Protein AF-A0A0U3PVF4-F1 (afdb_monomer_lite)

Foldseek 3Di:
DLVCCLPPVNCVVCLVVLLVLLVVLVVQCPPDQKDFCLVSHLLSSLLSSCCVAAVADSVCSSVLLVLLLQCFVVVPPDDPVVVVSNVVNLVSLVVSLVCCLVPQDPHSLSVLNVCCVVVVDDPVVSSVVSSLQSSLQRLLLSQCRQVLLQVCLVVVVCLVPPPLVCSLVVSDVVCDCLNQVCVRSNSSVSSSSSSSNNNVNCVSFVPKHWDDHPVPFDWDDDSGSTHTPTTMIGGDDDD

Secondary structure (DSSP, 8-state):
--TTTSSHHHHHTTHHHHHHHHHHHHHHHTT-SEEEIIIIIIHHHHHHHHHHHS---TTTHHHHHHHHHHHTT-TT--SHHHHHHHHHHHHHHHHHHHHHHHS--SSHHHHHHHHHHTTSS-HHHHHHHHHHHHHHHHHHHHHHHHHHHHHHHH-HHHHTTS-HHHHHHHHHHHH-HHHH-TTSTTHHHHHHHHHHHHHHHHHH-TT-EESS-GGG--EESSTTT-EES--EEE-----

Structure (mmCIF, N/CA/C/O backbone):
data_AF-A0A0U3PVF4-F1
#
_entry.id   AF-A0A0U3PVF4-F1
#
loop_
_atom_site.group_PDB
_atom_site.id
_atom_site.type_symbol
_atom_site.label_atom_id
_atom_site.label_alt_id
_atom_site.label_comp_id
_atom_site.label_asym_id
_atom_site.label_entity_id
_atom_site.label_seq_id
_atom_site.pdbx_PDB_ins_code
_atom_site.Cartn_x
_atom_site.Cartn_y
_atom_site.Cartn_z
_atom_site.occupancy
_atom_site.B_iso_or_equiv
_atom_site.auth_seq_id
_atom_site.auth_comp_id
_atom_site.auth_asym_id
_atom_site.auth_atom_id
_atom_site.pdbx_PDB_model_num
ATOM 1 N N . MET A 1 1 ? 18.819 4.535 -9.731 1.00 55.66 1 MET A N 1
ATOM 2 C CA . MET A 1 1 ? 18.268 5.794 -10.295 1.00 55.66 1 MET A CA 1
ATOM 3 C C . MET A 1 1 ? 16.761 5.943 -10.043 1.00 55.66 1 MET A C 1
ATOM 5 O O . MET A 1 1 ? 16.124 6.767 -10.678 1.00 55.66 1 MET A O 1
ATOM 9 N N . THR A 1 2 ? 16.178 5.218 -9.083 1.00 54.88 2 THR A N 1
ATOM 10 C CA . THR A 1 2 ? 14.759 5.335 -8.688 1.00 54.88 2 THR A CA 1
ATOM 11 C C . THR A 1 2 ? 14.458 6.570 -7.838 1.00 54.88 2 THR A C 1
ATOM 13 O O . THR A 1 2 ? 13.311 6.997 -7.773 1.00 54.88 2 THR A O 1
ATOM 16 N N . ALA A 1 3 ? 15.482 7.176 -7.226 1.00 55.72 3 ALA A N 1
ATOM 17 C CA . ALA A 1 3 ? 15.357 8.338 -6.345 1.00 55.72 3 ALA A CA 1
ATOM 18 C C . ALA A 1 3 ? 14.494 9.501 -6.895 1.00 55.72 3 ALA A C 1
ATOM 20 O O . ALA A 1 3 ? 13.735 10.052 -6.106 1.00 55.72 3 ALA A O 1
ATOM 21 N N . PRO A 1 4 ? 14.512 9.858 -8.200 1.00 64.12 4 PRO A N 1
ATOM 22 C CA . PRO A 1 4 ? 13.651 10.916 -8.735 1.00 64.12 4 PRO A CA 1
ATOM 23 C C . PRO A 1 4 ? 12.155 10.569 -8.729 1.00 64.12 4 PRO A C 1
ATOM 25 O O . PRO A 1 4 ? 11.344 11.462 -8.522 1.00 64.12 4 PRO A O 1
ATOM 28 N N . TYR A 1 5 ? 11.779 9.292 -8.901 1.00 63.81 5 TYR A N 1
ATOM 29 C CA . TYR A 1 5 ? 10.371 8.848 -8.867 1.00 63.81 5 TYR A CA 1
ATOM 30 C C . TYR A 1 5 ? 9.773 8.889 -7.462 1.00 63.81 5 TYR A C 1
ATOM 32 O O . TYR A 1 5 ? 8.572 9.074 -7.304 1.00 63.81 5 TYR A O 1
ATOM 40 N N . PHE A 1 6 ? 10.616 8.719 -6.445 1.00 66.56 6 PHE A N 1
ATOM 41 C CA . PHE A 1 6 ? 10.208 8.718 -5.039 1.00 66.56 6 PHE A CA 1
ATOM 42 C C . PHE A 1 6 ? 10.621 9.997 -4.302 1.00 66.56 6 PHE A C 1
ATOM 44 O O . PHE A 1 6 ? 10.408 10.111 -3.096 1.00 66.56 6 PHE A O 1
ATOM 51 N N . ALA A 1 7 ? 11.177 10.978 -5.020 1.00 70.88 7 ALA A N 1
ATOM 52 C CA . ALA A 1 7 ? 11.240 12.355 -4.558 1.00 70.88 7 ALA A CA 1
ATOM 53 C C . ALA A 1 7 ? 9.815 12.943 -4.530 1.00 70.88 7 ALA A C 1
ATOM 55 O O . ALA A 1 7 ? 8.979 12.506 -5.323 1.00 70.88 7 ALA A O 1
ATOM 56 N N . PRO A 1 8 ? 9.524 13.948 -3.681 1.00 69.06 8 PRO A N 1
ATOM 57 C CA . PRO A 1 8 ? 8.181 14.525 -3.567 1.00 69.06 8 PRO A CA 1
ATOM 58 C C . PRO A 1 8 ? 7.548 14.880 -4.923 1.00 69.06 8 PRO A C 1
ATOM 60 O O . PRO A 1 8 ? 6.478 14.378 -5.248 1.00 69.06 8 PRO A O 1
ATOM 63 N N . ALA A 1 9 ? 8.284 15.599 -5.779 1.00 71.19 9 ALA A N 1
ATOM 64 C CA . ALA A 1 9 ? 7.816 15.986 -7.113 1.00 71.19 9 ALA A CA 1
ATOM 65 C C . ALA A 1 9 ? 7.536 14.793 -8.052 1.00 71.19 9 ALA A C 1
ATOM 67 O O . ALA A 1 9 ? 6.672 14.876 -8.920 1.00 71.19 9 ALA A O 1
ATOM 68 N N . GLY A 1 10 ? 8.250 13.674 -7.886 1.00 77.62 10 GLY A N 1
ATOM 69 C CA . GLY A 1 10 ? 8.020 12.448 -8.655 1.00 77.62 10 GLY A CA 1
ATOM 70 C C . GLY A 1 10 ? 6.789 11.666 -8.199 1.00 77.62 10 GLY A C 1
ATOM 71 O O . GLY A 1 10 ? 6.234 10.899 -8.981 1.00 77.62 10 GLY A O 1
ATOM 72 N N . LEU A 1 11 ? 6.332 11.876 -6.961 1.00 79.69 11 LEU A N 1
ATOM 73 C CA . LEU A 1 11 ? 5.101 11.285 -6.432 1.00 79.69 11 LEU A CA 1
ATOM 74 C C . LEU A 1 11 ? 3.866 12.142 -6.711 1.00 79.6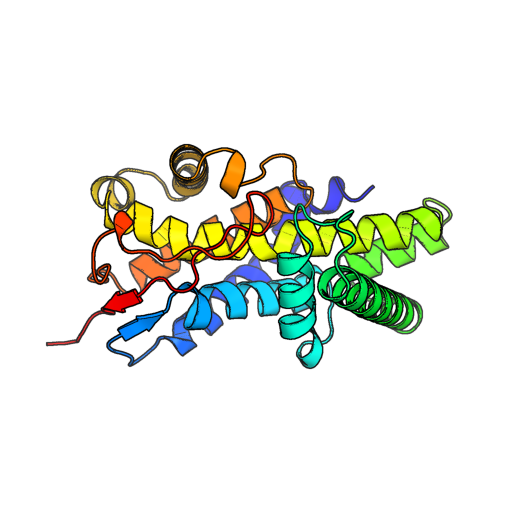9 11 LEU A C 1
ATOM 76 O O . LEU A 1 11 ? 2.768 11.596 -6.804 1.00 79.69 11 LEU A O 1
ATOM 80 N N . ASP A 1 12 ? 4.030 13.455 -6.880 1.00 83.25 12 ASP A N 1
ATOM 81 C CA . ASP A 1 12 ? 2.917 14.370 -7.157 1.00 83.25 12 ASP A CA 1
ATOM 82 C C . ASP A 1 12 ? 2.192 14.036 -8.466 1.00 83.25 12 ASP A C 1
ATOM 84 O O . ASP A 1 12 ? 0.972 14.176 -8.544 1.00 83.25 12 ASP A O 1
ATOM 88 N N . VAL A 1 13 ? 2.896 13.482 -9.462 1.00 88.06 13 VAL A N 1
ATOM 89 C CA . VAL A 1 13 ? 2.274 13.014 -10.718 1.00 88.06 13 VAL A CA 1
ATOM 90 C C . VAL A 1 13 ? 1.260 11.883 -10.489 1.00 88.06 13 VAL A C 1
ATOM 92 O O . VAL A 1 13 ? 0.365 11.678 -11.303 1.00 88.06 13 VAL A O 1
ATOM 95 N N . TRP A 1 14 ? 1.370 11.167 -9.364 1.00 90.50 14 TRP A N 1
ATOM 96 C CA . TRP A 1 14 ? 0.481 10.072 -8.974 1.00 90.50 14 TRP A CA 1
ATOM 97 C C . TRP A 1 14 ? -0.620 10.499 -8.008 1.00 90.50 14 TRP A C 1
ATOM 99 O O . TRP A 1 14 ? -1.445 9.663 -7.639 1.00 90.50 14 TRP A O 1
ATOM 109 N N . ALA A 1 15 ? -0.659 11.770 -7.594 1.00 90.44 15 ALA A N 1
ATOM 110 C CA . ALA A 1 15 ? -1.584 12.257 -6.577 1.00 90.44 15 ALA A CA 1
ATOM 111 C C . ALA A 1 15 ? -3.043 11.911 -6.905 1.00 90.44 15 ALA A C 1
ATOM 113 O O . ALA A 1 15 ? -3.722 11.278 -6.099 1.00 90.44 15 ALA A O 1
ATOM 114 N N . GLU A 1 16 ? -3.495 12.239 -8.116 1.00 92.69 16 GLU A N 1
ATOM 115 C CA . GLU A 1 16 ? -4.876 11.991 -8.533 1.00 92.69 16 GLU A CA 1
ATOM 116 C C . GLU A 1 16 ? -5.206 10.490 -8.596 1.00 92.69 16 GLU A C 1
ATOM 118 O O . GLU A 1 16 ? -6.286 10.067 -8.177 1.00 92.69 16 GLU A O 1
ATOM 123 N N . ALA A 1 17 ? -4.269 9.672 -9.088 1.00 92.81 17 ALA A N 1
ATOM 124 C CA . ALA A 1 17 ? -4.440 8.225 -9.166 1.00 92.81 17 ALA A CA 1
ATOM 125 C C . ALA A 1 17 ? -4.527 7.598 -7.768 1.00 92.81 17 ALA A C 1
ATOM 127 O O . ALA A 1 17 ? -5.418 6.787 -7.520 1.00 92.81 17 ALA A O 1
ATOM 128 N N . ILE A 1 18 ? -3.657 8.008 -6.839 1.00 94.81 18 ILE A N 1
ATOM 129 C CA . ILE A 1 18 ? -3.679 7.556 -5.442 1.00 94.81 18 ILE A CA 1
ATOM 130 C C . ILE A 1 18 ? -4.996 7.962 -4.779 1.00 94.81 18 ILE A C 1
ATOM 132 O O . ILE A 1 18 ? -5.658 7.119 -4.179 1.00 94.81 18 ILE A O 1
ATOM 136 N N . ASP A 1 19 ? -5.415 9.219 -4.926 1.00 95.31 19 ASP A N 1
ATOM 137 C CA . ASP A 1 19 ? -6.648 9.713 -4.314 1.00 95.31 19 ASP A CA 1
ATOM 138 C C . ASP A 1 19 ? -7.883 8.987 -4.883 1.00 95.31 19 ASP A C 1
ATOM 140 O O . ASP A 1 19 ? -8.847 8.729 -4.159 1.00 95.31 19 ASP A O 1
ATOM 144 N N . ARG A 1 20 ? -7.854 8.602 -6.168 1.00 96.06 20 ARG A N 1
ATOM 145 C CA . ARG A 1 20 ? -8.881 7.753 -6.790 1.00 96.06 20 ARG A CA 1
ATOM 146 C C . ARG A 1 20 ? -8.900 6.347 -6.195 1.00 96.06 20 ARG A C 1
ATOM 148 O O . ARG A 1 20 ? -9.962 5.914 -5.755 1.00 96.06 20 ARG A O 1
ATOM 155 N N . CYS A 1 21 ? -7.742 5.692 -6.096 1.00 96.69 21 CYS A N 1
ATOM 156 C CA . CYS A 1 21 ? -7.618 4.371 -5.471 1.00 96.69 21 CYS A CA 1
ATOM 157 C C . CYS A 1 21 ? -8.144 4.387 -4.029 1.00 96.69 21 CYS A C 1
ATOM 159 O O . CYS A 1 21 ? -8.835 3.464 -3.607 1.00 96.69 21 CYS A O 1
ATOM 161 N N . VAL A 1 22 ? -7.841 5.448 -3.270 1.00 97.56 22 VAL A N 1
ATOM 162 C CA . VAL A 1 22 ? -8.332 5.631 -1.897 1.00 97.56 22 VAL A CA 1
ATOM 163 C C . VAL A 1 22 ? -9.854 5.712 -1.868 1.00 97.56 22 VAL A C 1
ATOM 165 O O . VAL A 1 22 ? -10.470 5.001 -1.077 1.00 97.56 22 VAL A O 1
ATOM 168 N N . ARG A 1 23 ? -10.474 6.538 -2.724 1.00 97.12 23 ARG A N 1
ATOM 169 C CA . ARG A 1 23 ? -11.942 6.637 -2.791 1.00 97.12 23 ARG A CA 1
ATOM 170 C C . ARG A 1 23 ? -12.580 5.288 -3.108 1.00 97.12 23 ARG A C 1
ATOM 172 O O . ARG A 1 23 ? -13.466 4.862 -2.381 1.00 97.12 23 ARG A O 1
ATOM 179 N N . GLU A 1 24 ? -12.096 4.599 -4.137 1.00 95.44 24 GLU A N 1
ATOM 180 C CA . GLU A 1 24 ? -12.606 3.280 -4.535 1.00 95.44 24 GLU A CA 1
ATOM 181 C C . GLU A 1 24 ? -12.438 2.241 -3.416 1.00 95.44 24 GLU A C 1
ATOM 183 O O . GLU A 1 24 ? -13.368 1.494 -3.113 1.00 95.44 24 GLU A O 1
ATOM 188 N N . GLY A 1 25 ? -11.290 2.246 -2.732 1.00 95.12 25 GLY A N 1
ATOM 189 C CA . GLY A 1 25 ? -11.045 1.396 -1.569 1.00 95.12 25 GLY A CA 1
ATOM 190 C C . GLY A 1 25 ? -12.005 1.667 -0.406 1.00 95.12 25 GLY A C 1
ATOM 191 O O . GLY A 1 25 ? -12.418 0.737 0.281 1.00 95.12 25 GLY A O 1
ATOM 192 N N . LEU A 1 26 ? -12.399 2.925 -0.189 1.00 96.50 26 LEU A N 1
ATOM 193 C CA . LEU A 1 26 ? -13.379 3.287 0.839 1.00 96.50 26 LEU A CA 1
ATOM 194 C C . LEU A 1 26 ? -14.809 2.884 0.458 1.00 96.50 26 LEU A C 1
ATOM 196 O O . LEU A 1 26 ? -15.576 2.501 1.342 1.00 96.50 26 LEU A O 1
ATOM 200 N N . GLU A 1 27 ? -15.165 2.915 -0.828 1.00 95.06 27 GLU A N 1
ATOM 201 C CA . GLU A 1 27 ? -16.477 2.443 -1.297 1.00 95.06 27 GLU A CA 1
ATOM 202 C C . GLU A 1 27 ? -16.681 0.945 -1.028 1.00 95.06 27 GLU A C 1
ATOM 204 O O . GLU A 1 27 ? -17.781 0.535 -0.662 1.00 95.06 27 GLU A O 1
ATOM 209 N N . ILE A 1 28 ? -15.619 0.132 -1.085 1.00 91.88 28 ILE A N 1
ATOM 210 C CA . ILE A 1 28 ? -15.663 -1.304 -0.735 1.00 91.88 28 ILE A CA 1
ATOM 211 C C . ILE A 1 28 ? -16.121 -1.532 0.717 1.00 91.88 28 ILE A C 1
ATOM 213 O O . ILE A 1 28 ? -16.766 -2.545 1.019 1.00 91.88 28 ILE A O 1
ATOM 217 N N . LEU A 1 29 ? -15.795 -0.600 1.618 1.00 94.50 29 LEU A N 1
ATOM 218 C CA . LEU A 1 29 ? -16.204 -0.630 3.024 1.00 94.50 29 LEU A CA 1
ATOM 219 C C . LEU A 1 29 ? -17.617 -0.062 3.243 1.00 94.50 29 LEU A C 1
ATOM 221 O O . LEU A 1 29 ? -18.188 -0.229 4.322 1.00 94.50 29 LEU A O 1
ATOM 225 N N . GLY A 1 30 ? -18.191 0.613 2.245 1.00 91.19 30 GLY A N 1
ATOM 226 C CA . GLY A 1 30 ? -19.507 1.233 2.318 1.00 91.19 30 GLY A CA 1
ATOM 227 C C . GLY A 1 30 ? -20.611 0.231 2.666 1.00 91.19 30 GLY A C 1
ATOM 228 O O . GLY A 1 30 ? -20.684 -0.863 2.114 1.00 91.19 30 GLY A O 1
ATOM 229 N N . GLY A 1 31 ? -21.482 0.603 3.607 1.00 87.38 31 GLY A N 1
ATOM 230 C CA . GLY A 1 31 ? -22.623 -0.222 4.023 1.00 87.38 31 GLY A CA 1
ATOM 231 C C . GLY A 1 31 ? -22.276 -1.409 4.929 1.00 87.38 31 GLY A C 1
ATOM 232 O O . GLY A 1 31 ? -23.185 -2.109 5.365 1.00 87.38 31 GLY A O 1
ATOM 233 N N . ARG A 1 32 ? -20.995 -1.633 5.246 1.00 93.06 32 ARG A N 1
ATOM 234 C CA . ARG A 1 32 ? -20.575 -2.647 6.220 1.00 93.06 32 ARG A CA 1
ATOM 235 C C . ARG A 1 32 ? -20.625 -2.084 7.640 1.00 93.06 32 ARG A C 1
ATOM 237 O O . ARG A 1 32 ? -20.252 -0.940 7.867 1.00 93.06 32 ARG A O 1
ATOM 244 N N . GLU A 1 33 ? -20.991 -2.922 8.607 1.00 93.75 33 GLU A N 1
ATOM 245 C CA . GLU A 1 33 ? -20.891 -2.599 10.043 1.00 93.75 33 GLU A CA 1
ATOM 246 C C . GLU A 1 33 ? -19.521 -2.954 10.637 1.00 93.75 33 GLU A C 1
ATOM 248 O O . GLU A 1 33 ? -19.129 -2.465 11.695 1.00 93.75 33 GLU A O 1
ATOM 253 N N . ARG A 1 34 ? -18.793 -3.871 9.993 1.00 95.75 34 ARG A N 1
ATOM 254 C CA . ARG A 1 34 ? -17.505 -4.393 10.462 1.00 95.75 34 ARG A CA 1
ATOM 255 C C . ARG A 1 34 ? -16.572 -4.607 9.284 1.00 95.75 34 ARG A C 1
ATOM 257 O O . ARG A 1 34 ? -17.027 -4.979 8.203 1.00 95.75 34 ARG A O 1
ATOM 264 N N . ALA A 1 35 ? -15.279 -4.429 9.516 1.00 97.00 35 ALA A N 1
ATOM 265 C CA . ALA A 1 35 ? -14.245 -4.716 8.529 1.00 97.00 35 ALA A CA 1
ATOM 266 C C . ALA A 1 35 ? -12.953 -5.199 9.190 1.00 97.00 35 ALA A C 1
ATOM 268 O O . ALA A 1 35 ? -12.662 -4.870 10.343 1.00 97.00 35 ALA A O 1
ATOM 269 N N . ASP A 1 36 ? -12.164 -5.960 8.440 1.00 96.94 36 ASP A N 1
ATOM 270 C CA . ASP A 1 36 ? -10.740 -6.135 8.685 1.00 96.94 36 ASP A CA 1
ATOM 271 C C . ASP A 1 36 ? -9.965 -5.129 7.827 1.00 96.94 36 ASP A C 1
ATOM 273 O O . ASP A 1 36 ? -9.800 -5.326 6.629 1.00 96.94 36 ASP A O 1
ATOM 277 N N . LEU A 1 37 ? -9.436 -4.062 8.431 1.00 97.25 37 LEU A N 1
ATOM 278 C CA . LEU A 1 37 ? -8.694 -3.035 7.696 1.00 97.25 37 LEU A CA 1
ATOM 279 C C . LEU A 1 37 ? -7.459 -3.583 6.970 1.00 97.25 37 LEU A C 1
ATOM 281 O O . LEU A 1 37 ? -7.014 -2.953 6.014 1.00 97.25 37 LEU A O 1
ATOM 285 N N . MET A 1 38 ? -6.895 -4.724 7.381 1.00 94.44 38 MET A N 1
ATOM 286 C CA . MET A 1 38 ? -5.782 -5.334 6.650 1.00 94.44 38 MET A CA 1
ATOM 287 C C . MET A 1 38 ? -6.264 -5.965 5.338 1.00 94.44 38 MET A C 1
ATOM 289 O O . MET A 1 38 ? -5.767 -5.614 4.265 1.00 94.44 38 MET A O 1
ATOM 293 N N . GLY A 1 39 ? -7.227 -6.886 5.425 1.00 93.56 39 GLY A N 1
ATOM 294 C CA . GLY A 1 39 ? -7.729 -7.652 4.283 1.00 93.56 39 GLY A CA 1
ATOM 295 C C . GLY A 1 39 ? -8.718 -6.897 3.393 1.00 93.56 39 GLY A C 1
ATOM 296 O O . GLY A 1 39 ? -8.652 -7.029 2.176 1.00 93.56 39 GLY A O 1
ATOM 297 N N . ASP A 1 40 ? -9.598 -6.086 3.978 1.00 96.50 40 ASP A N 1
ATOM 298 C CA . ASP A 1 40 ? -10.681 -5.397 3.264 1.00 96.50 40 ASP A CA 1
ATOM 299 C C . ASP A 1 40 ? -10.265 -4.036 2.685 1.00 96.50 40 ASP A C 1
ATOM 301 O O . ASP A 1 40 ? -10.968 -3.504 1.829 1.00 96.50 40 ASP A O 1
ATOM 305 N N . PHE A 1 41 ? -9.147 -3.453 3.139 1.00 96.62 41 PHE A N 1
ATOM 306 C CA . PHE A 1 41 ? -8.742 -2.098 2.744 1.00 96.62 41 PHE A CA 1
ATOM 307 C C . PHE A 1 41 ? -7.254 -1.973 2.411 1.00 96.62 41 PHE A C 1
ATOM 309 O O . PHE A 1 41 ? -6.904 -1.642 1.282 1.00 96.62 41 PHE A O 1
ATOM 316 N N . ALA A 1 42 ? -6.358 -2.261 3.355 1.00 95.19 42 ALA A N 1
ATOM 317 C CA . ALA A 1 42 ? -4.941 -1.937 3.217 1.00 95.19 42 ALA A CA 1
ATOM 318 C C . ALA A 1 42 ? -4.234 -2.733 2.110 1.00 95.19 42 ALA A C 1
ATOM 320 O O . ALA A 1 42 ? -3.522 -2.142 1.293 1.00 95.19 42 ALA A O 1
ATOM 321 N N . LEU A 1 43 ? -4.427 -4.056 2.054 1.00 92.25 43 LEU A N 1
ATOM 322 C CA . LEU A 1 43 ? -3.846 -4.894 0.999 1.00 92.25 43 LEU A CA 1
ATOM 323 C C . LEU A 1 43 ? -4.473 -4.616 -0.382 1.00 92.25 43 LEU A C 1
ATOM 325 O O . LEU A 1 43 ? -3.699 -4.375 -1.314 1.00 92.25 43 LEU A O 1
ATOM 329 N N . PRO A 1 44 ? -5.815 -4.557 -0.540 1.00 94.25 44 PRO A N 1
ATOM 330 C CA . PRO A 1 44 ? -6.437 -4.182 -1.813 1.00 94.25 44 PRO A CA 1
ATOM 331 C C . PRO A 1 44 ? -6.014 -2.799 -2.321 1.00 94.25 44 PRO A C 1
ATOM 333 O O . PRO A 1 44 ? -5.680 -2.647 -3.499 1.00 94.25 44 PRO A O 1
ATOM 336 N N . LEU A 1 45 ? -5.963 -1.795 -1.438 1.00 95.44 45 LEU A N 1
ATOM 337 C CA . LEU A 1 45 ? -5.533 -0.444 -1.798 1.00 95.44 45 LEU A CA 1
ATOM 338 C C . LEU A 1 45 ? -4.071 -0.434 -2.253 1.00 95.44 45 LEU A C 1
ATOM 340 O O . LEU A 1 45 ? -3.753 0.152 -3.285 1.00 95.44 45 LEU A O 1
ATOM 344 N N . THR A 1 46 ? -3.187 -1.127 -1.530 1.00 93.25 46 THR A N 1
ATOM 345 C CA . THR A 1 46 ? -1.767 -1.235 -1.904 1.00 93.25 46 THR A CA 1
ATOM 346 C C . THR A 1 46 ? -1.599 -1.896 -3.275 1.00 93.25 46 THR A C 1
ATOM 348 O O . THR A 1 46 ? -0.807 -1.422 -4.087 1.00 93.25 46 THR A O 1
ATOM 351 N N . ALA A 1 47 ? -2.369 -2.949 -3.569 1.00 93.50 47 ALA A N 1
ATOM 352 C CA . ALA A 1 47 ? -2.361 -3.604 -4.877 1.00 93.50 47 ALA A CA 1
ATOM 353 C C . ALA A 1 47 ? -2.844 -2.679 -6.002 1.00 93.50 47 ALA A C 1
ATOM 355 O O . ALA A 1 47 ? -2.198 -2.598 -7.045 1.00 93.50 47 ALA A O 1
ATOM 356 N N . THR A 1 48 ? -3.930 -1.941 -5.774 1.00 94.81 48 THR A N 1
ATOM 357 C CA . THR A 1 48 ? -4.503 -1.015 -6.766 1.00 94.81 48 THR A CA 1
ATOM 358 C C . THR A 1 48 ? -3.553 0.151 -7.047 1.00 94.81 48 THR A C 1
ATOM 360 O O . THR A 1 48 ? -3.252 0.444 -8.204 1.00 94.81 48 THR A O 1
ATOM 363 N N . VAL A 1 49 ? -2.973 0.753 -6.001 1.00 93.88 49 VAL A N 1
ATOM 364 C CA . VAL A 1 49 ? -1.916 1.767 -6.152 1.00 93.88 49 VAL A CA 1
ATOM 365 C C . VAL A 1 49 ? -0.716 1.183 -6.895 1.00 93.88 49 VAL A C 1
ATOM 367 O O . VAL A 1 49 ? -0.181 1.832 -7.789 1.00 93.88 49 VAL A O 1
ATOM 370 N N . GLY A 1 50 ? -0.314 -0.049 -6.576 1.00 91.19 50 GLY A N 1
ATOM 371 C CA . GLY A 1 50 ? 0.779 -0.730 -7.263 1.00 91.19 50 GLY A CA 1
ATOM 372 C C . GLY A 1 50 ? 0.514 -0.941 -8.756 1.00 91.19 50 GLY A C 1
ATOM 373 O O . GLY A 1 50 ? 1.418 -0.741 -9.565 1.00 91.19 50 GLY A O 1
ATOM 374 N N . ALA A 1 51 ? -0.721 -1.268 -9.144 1.00 92.56 51 ALA A N 1
ATOM 375 C CA . ALA A 1 51 ? -1.113 -1.383 -10.548 1.00 92.56 51 ALA A CA 1
ATOM 376 C C . ALA A 1 51 ? -0.931 -0.060 -11.306 1.00 92.56 51 ALA A C 1
ATOM 378 O O . ALA A 1 51 ? -0.377 -0.055 -12.402 1.00 92.56 51 ALA A O 1
ATOM 379 N N . HIS A 1 52 ? -1.322 1.065 -10.706 1.00 91.38 52 HIS A N 1
ATOM 380 C CA . HIS A 1 52 ? -1.185 2.379 -11.336 1.00 91.38 52 HIS A CA 1
ATOM 381 C C . HIS A 1 52 ? 0.253 2.902 -11.329 1.00 91.38 52 HIS A C 1
ATOM 383 O O . HIS A 1 52 ? 0.768 3.277 -12.376 1.00 91.38 52 HIS A O 1
ATOM 389 N N . VAL A 1 53 ? 0.912 2.905 -10.168 1.00 90.44 53 VAL A N 1
ATOM 390 C CA . VAL A 1 53 ? 2.227 3.541 -9.988 1.00 90.44 53 VAL A CA 1
ATOM 391 C C . VAL A 1 53 ? 3.349 2.701 -10.595 1.00 90.44 53 VAL A C 1
ATOM 393 O O . VAL A 1 53 ? 4.237 3.234 -11.259 1.00 90.44 53 VAL A O 1
ATOM 396 N N . PHE A 1 54 ? 3.323 1.380 -10.397 1.00 89.44 54 PHE A N 1
ATOM 397 C CA . PHE A 1 54 ? 4.320 0.478 -10.983 1.00 89.44 54 PHE A CA 1
ATOM 398 C C . PHE A 1 54 ? 3.913 -0.041 -12.363 1.00 89.44 54 PHE A C 1
ATOM 400 O O . PHE A 1 54 ? 4.718 -0.692 -13.021 1.00 89.44 54 PHE A O 1
ATOM 407 N N . GLY A 1 55 ? 2.685 0.221 -12.813 1.00 89.38 55 GLY A N 1
ATOM 408 C CA . GLY A 1 55 ? 2.208 -0.242 -14.113 1.00 89.38 55 GLY A CA 1
ATOM 409 C C . GLY A 1 55 ? 1.978 -1.751 -14.189 1.00 89.38 55 GLY A C 1
ATOM 410 O O . GLY A 1 55 ? 2.060 -2.317 -15.282 1.00 89.38 55 GLY A O 1
ATOM 411 N N . LEU A 1 56 ? 1.733 -2.417 -13.058 1.00 89.69 56 LEU A N 1
ATOM 412 C CA . LEU A 1 56 ? 1.440 -3.851 -13.032 1.00 89.69 56 LEU A CA 1
ATOM 413 C C . LEU A 1 56 ? 0.073 -4.126 -13.679 1.00 89.69 56 LEU A C 1
ATOM 415 O O . LEU A 1 56 ? -0.861 -3.348 -13.467 1.00 89.69 56 LEU A O 1
ATOM 419 N N . PRO A 1 57 ? -0.104 -5.251 -14.397 1.00 87.31 57 PRO A N 1
ATOM 420 C CA . PRO A 1 57 ? -1.429 -5.679 -14.830 1.00 87.31 57 PRO A CA 1
ATOM 421 C C . PRO A 1 57 ? -2.379 -5.778 -13.621 1.00 87.31 57 PRO A C 1
ATOM 423 O O . PRO A 1 57 ? -2.027 -6.458 -12.651 1.00 87.31 57 PRO A O 1
ATOM 426 N N . PRO A 1 58 ? -3.578 -5.160 -13.649 1.00 87.31 58 PRO A N 1
ATOM 427 C CA . PRO A 1 58 ? -4.479 -5.134 -12.492 1.00 87.31 58 PRO A CA 1
ATOM 428 C C . PRO A 1 58 ? -4.813 -6.522 -11.933 1.00 87.31 58 PRO A C 1
ATOM 430 O O . PRO A 1 58 ? -4.877 -6.700 -10.721 1.00 87.31 58 PRO A O 1
ATOM 433 N N . ALA A 1 59 ? -4.944 -7.528 -12.803 1.00 88.12 59 ALA A N 1
ATOM 434 C CA . ALA A 1 59 ? -5.199 -8.911 -12.403 1.00 88.12 59 ALA A CA 1
ATOM 435 C C . ALA A 1 59 ? -4.021 -9.564 -11.650 1.00 88.12 59 ALA A C 1
ATOM 437 O O . ALA A 1 59 ? -4.232 -10.461 -10.839 1.00 88.12 59 ALA A O 1
ATOM 438 N N . HIS A 1 60 ? -2.784 -9.121 -11.898 1.00 89.88 60 HIS A N 1
ATOM 439 C CA . HIS A 1 60 ? -1.574 -9.670 -11.277 1.00 89.88 60 HIS A CA 1
ATOM 440 C C . HIS A 1 60 ? -1.112 -8.867 -10.057 1.00 89.88 60 HIS A C 1
ATOM 442 O O . HIS A 1 60 ? -0.392 -9.401 -9.211 1.00 89.88 60 HIS A O 1
ATOM 448 N N . ALA A 1 61 ? -1.521 -7.601 -9.936 1.00 91.25 61 ALA A N 1
ATOM 449 C CA . ALA A 1 61 ? -1.063 -6.712 -8.873 1.00 91.25 61 ALA A CA 1
ATOM 450 C C . ALA A 1 61 ? -1.302 -7.257 -7.446 1.00 91.25 61 ALA A C 1
ATOM 452 O O . ALA A 1 61 ? -0.366 -7.174 -6.647 1.00 91.25 61 ALA A O 1
ATOM 453 N N . PRO A 1 62 ? -2.459 -7.871 -7.102 1.00 91.88 62 PRO A N 1
ATOM 454 C CA . PRO A 1 62 ? -2.668 -8.436 -5.766 1.00 91.88 62 PRO A CA 1
ATOM 455 C C . PRO A 1 62 ? -1.645 -9.518 -5.410 1.00 91.88 62 PRO A C 1
ATOM 457 O O . PRO A 1 62 ? -0.999 -9.439 -4.366 1.00 91.88 62 PRO A O 1
ATOM 460 N N . HIS A 1 63 ? -1.443 -10.483 -6.310 1.00 92.31 63 HIS A N 1
ATOM 461 C CA . HIS A 1 63 ? -0.500 -11.586 -6.113 1.00 92.31 63 HIS A CA 1
ATOM 462 C C . HIS A 1 63 ? 0.949 -11.093 -6.057 1.00 92.31 63 HIS A C 1
ATOM 464 O O . HIS A 1 63 ? 1.719 -11.476 -5.177 1.00 92.31 63 HIS A O 1
ATOM 470 N N . MET A 1 64 ? 1.302 -10.163 -6.949 1.00 91.81 64 MET A N 1
ATOM 471 C CA . MET A 1 64 ? 2.626 -9.547 -6.982 1.00 91.81 64 MET A CA 1
ATOM 472 C C . MET A 1 64 ? 2.949 -8.814 -5.675 1.00 91.81 64 MET A C 1
ATOM 474 O O . MET A 1 64 ? 4.027 -9.002 -5.115 1.00 91.81 64 MET A O 1
ATOM 478 N N . MET A 1 65 ? 2.018 -7.999 -5.166 1.00 89.81 65 MET A N 1
ATOM 479 C CA . MET A 1 65 ? 2.201 -7.278 -3.902 1.00 89.81 65 MET A CA 1
ATOM 480 C C . MET A 1 65 ? 2.222 -8.215 -2.693 1.00 89.81 65 MET A C 1
ATOM 482 O O . MET A 1 65 ? 2.949 -7.957 -1.734 1.00 89.81 65 MET A O 1
ATOM 486 N N . GLU A 1 66 ? 1.464 -9.313 -2.720 1.00 88.44 66 GLU A N 1
ATOM 487 C CA . GLU A 1 66 ? 1.516 -10.317 -1.659 1.00 88.44 66 GLU A CA 1
ATOM 488 C C . GLU A 1 66 ? 2.888 -11.001 -1.602 1.00 88.44 66 GLU A C 1
ATOM 490 O O . GLU A 1 66 ? 3.501 -11.064 -0.531 1.00 88.44 66 GLU A O 1
ATOM 495 N N . LEU A 1 67 ? 3.386 -11.484 -2.746 1.00 89.81 67 LEU A N 1
ATOM 496 C CA . LEU A 1 67 ? 4.716 -12.083 -2.854 1.00 89.81 67 LEU A CA 1
ATOM 497 C C . LEU A 1 67 ? 5.798 -11.092 -2.425 1.00 89.81 67 LEU A C 1
ATOM 499 O O . LEU A 1 67 ? 6.628 -11.434 -1.586 1.00 89.81 67 LEU A O 1
ATOM 503 N N . ALA A 1 68 ? 5.741 -9.856 -2.922 1.00 88.88 68 ALA A N 1
ATOM 504 C CA . ALA A 1 68 ? 6.665 -8.791 -2.550 1.00 88.88 68 ALA A CA 1
ATOM 505 C C . ALA A 1 68 ? 6.706 -8.562 -1.028 1.00 88.88 68 ALA A C 1
ATOM 507 O O . ALA A 1 68 ? 7.784 -8.506 -0.435 1.00 88.88 68 ALA A O 1
ATOM 508 N N . GLY A 1 69 ? 5.539 -8.522 -0.378 1.00 83.88 69 GLY A N 1
ATOM 509 C CA . GLY A 1 69 ? 5.442 -8.338 1.069 1.00 83.88 69 GLY A CA 1
ATOM 510 C C . GLY A 1 69 ? 6.008 -9.515 1.864 1.00 83.88 69 GLY A C 1
ATOM 511 O O . GLY A 1 69 ? 6.600 -9.307 2.918 1.00 83.88 69 GLY A O 1
ATOM 512 N N . ARG A 1 70 ? 5.875 -10.748 1.356 1.00 83.38 70 ARG A N 1
ATOM 513 C CA . ARG A 1 70 ? 6.476 -11.953 1.963 1.00 83.38 70 ARG A CA 1
ATOM 514 C C . ARG A 1 70 ? 8.002 -11.972 1.859 1.00 83.38 70 ARG A C 1
ATOM 516 O O . ARG A 1 70 ? 8.652 -12.586 2.701 1.00 83.38 70 ARG A O 1
ATOM 523 N N . LEU A 1 71 ? 8.561 -11.364 0.814 1.00 85.31 71 LEU A N 1
ATOM 524 C CA . LEU A 1 71 ? 10.007 -11.314 0.582 1.00 85.31 71 LEU A CA 1
ATOM 525 C C . LEU A 1 71 ? 10.709 -10.222 1.394 1.00 85.31 71 LEU A C 1
ATOM 527 O O . LEU A 1 71 ? 11.923 -10.302 1.577 1.00 85.31 71 LEU A O 1
ATOM 531 N N . PHE A 1 72 ? 9.969 -9.228 1.885 1.00 81.12 72 PHE A N 1
ATOM 532 C CA . PHE A 1 72 ? 10.531 -8.100 2.618 1.00 81.12 72 PHE A CA 1
ATOM 533 C C . PHE A 1 72 ? 11.263 -8.559 3.893 1.00 81.12 72 PHE A C 1
ATOM 535 O O . PHE A 1 72 ? 10.689 -9.212 4.765 1.00 81.12 72 PHE A O 1
ATOM 542 N N . GLY A 1 73 ? 12.554 -8.233 3.994 1.00 73.81 73 GLY A N 1
ATOM 543 C CA . GLY A 1 73 ? 13.465 -8.665 5.059 1.00 73.81 73 GLY A CA 1
ATOM 544 C C . GLY A 1 73 ? 13.763 -10.171 5.090 1.00 73.81 73 GLY A C 1
ATOM 545 O O . GLY A 1 73 ? 14.315 -10.669 6.074 1.00 73.81 73 GLY A O 1
ATOM 546 N N . HIS A 1 74 ? 13.409 -10.895 4.024 1.00 77.25 74 HIS A N 1
ATOM 547 C CA . HIS A 1 74 ? 13.680 -12.321 3.802 1.00 77.25 74 HIS A CA 1
ATOM 548 C C . HIS A 1 74 ? 14.289 -12.594 2.426 1.00 77.25 74 HIS A C 1
ATOM 550 O O . HIS A 1 74 ? 14.265 -13.723 1.927 1.00 77.25 74 HIS A O 1
ATOM 556 N N . GLU A 1 75 ? 14.890 -11.580 1.815 1.00 71.31 75 GLU A N 1
ATOM 557 C CA . GLU A 1 75 ? 15.429 -11.615 0.454 1.00 71.31 75 GLU A CA 1
ATOM 558 C C . GLU A 1 75 ? 16.491 -12.715 0.290 1.00 71.31 75 GLU A C 1
ATOM 560 O O . GLU A 1 75 ? 16.682 -13.256 -0.795 1.00 71.31 75 GLU A O 1
ATOM 565 N N . HIS A 1 76 ? 17.131 -13.115 1.393 1.00 75.38 76 HIS A N 1
ATOM 566 C CA . HIS A 1 76 ? 18.185 -14.128 1.434 1.00 75.38 76 HIS A CA 1
ATOM 567 C C . HIS A 1 76 ? 17.770 -15.435 2.127 1.00 75.38 76 HIS A C 1
ATOM 569 O O . HIS A 1 76 ? 18.610 -16.323 2.318 1.00 75.38 76 HIS A O 1
ATOM 575 N N . ALA A 1 77 ? 16.502 -15.586 2.534 1.00 80.94 77 ALA A N 1
ATOM 576 C CA . ALA A 1 77 ? 16.078 -16.770 3.275 1.00 80.94 77 ALA A CA 1
ATOM 577 C C . ALA A 1 77 ? 16.103 -18.025 2.387 1.00 80.94 77 ALA A C 1
ATOM 579 O O . ALA A 1 77 ? 15.663 -18.032 1.239 1.00 80.94 77 ALA A O 1
ATOM 580 N N . ARG A 1 78 ? 16.619 -19.127 2.943 1.00 84.50 78 ARG A N 1
ATOM 581 C CA . ARG A 1 78 ? 16.892 -20.374 2.205 1.00 84.50 78 ARG A CA 1
ATOM 582 C C . ARG A 1 78 ? 15.902 -21.497 2.516 1.00 84.50 78 ARG A C 1
ATOM 584 O O . ARG A 1 78 ? 16.224 -22.668 2.323 1.00 84.50 78 ARG A O 1
ATOM 591 N N . THR A 1 79 ? 14.704 -21.197 3.003 1.00 88.56 79 THR A N 1
ATOM 592 C CA . THR A 1 79 ? 13.675 -22.237 3.155 1.00 88.56 79 THR A CA 1
ATOM 593 C C . THR A 1 79 ? 13.121 -22.628 1.776 1.00 88.56 79 THR A C 1
ATOM 595 O O . THR A 1 79 ? 13.134 -21.804 0.857 1.00 88.56 79 THR A O 1
ATOM 598 N N . PRO A 1 80 ? 12.630 -23.867 1.577 1.00 87.50 80 PRO A N 1
ATOM 599 C CA . PRO A 1 80 ? 12.019 -24.263 0.306 1.00 87.50 80 PRO A CA 1
ATOM 600 C C . PRO A 1 80 ? 10.881 -23.330 -0.132 1.00 87.50 80 PRO A C 1
ATOM 602 O O . PRO A 1 80 ? 10.831 -22.944 -1.299 1.00 87.50 80 PRO A O 1
ATOM 605 N N . GLY A 1 81 ? 10.030 -22.913 0.813 1.00 87.56 81 GLY A N 1
ATOM 606 C CA . GLY A 1 81 ? 8.929 -21.982 0.560 1.00 87.56 81 GLY A CA 1
ATOM 607 C C . GLY A 1 81 ? 9.398 -20.582 0.158 1.00 87.56 81 GLY A C 1
ATOM 608 O O . GLY A 1 81 ? 8.834 -20.005 -0.768 1.00 87.56 81 GLY A O 1
ATOM 609 N N . MET A 1 82 ? 10.459 -20.055 0.784 1.00 88.25 82 MET A N 1
ATOM 610 C CA . MET A 1 82 ? 11.005 -18.749 0.400 1.00 88.25 82 MET A CA 1
ATOM 611 C C . MET A 1 82 ? 11.659 -18.797 -0.980 1.00 88.25 82 MET A C 1
ATOM 613 O O . MET A 1 82 ? 11.404 -17.932 -1.808 1.00 88.25 82 MET A O 1
ATOM 617 N N . ARG A 1 83 ? 12.419 -19.857 -1.286 1.00 90.06 83 ARG A N 1
ATOM 618 C CA . ARG A 1 83 ? 12.987 -20.039 -2.630 1.00 90.06 83 ARG A CA 1
ATOM 619 C C . ARG A 1 83 ? 11.913 -20.129 -3.712 1.00 90.06 83 ARG A C 1
ATOM 621 O O . ARG A 1 83 ? 12.140 -19.670 -4.826 1.00 90.06 83 ARG A O 1
ATOM 628 N N . ALA A 1 84 ? 10.778 -20.762 -3.417 1.00 91.00 84 ALA A N 1
ATOM 629 C CA . ALA A 1 84 ? 9.652 -20.811 -4.345 1.00 91.00 84 ALA A CA 1
ATOM 630 C C . ALA A 1 84 ? 9.074 -19.408 -4.582 1.00 91.00 84 ALA A C 1
ATOM 632 O O . ALA A 1 84 ? 8.981 -18.999 -5.735 1.00 91.00 84 ALA A O 1
ATOM 633 N N . ALA A 1 85 ? 8.811 -18.652 -3.510 1.00 90.69 85 ALA A N 1
ATOM 634 C CA . ALA A 1 85 ? 8.317 -17.278 -3.600 1.00 90.69 85 ALA A CA 1
ATOM 635 C C . ALA A 1 85 ? 9.288 -16.345 -4.345 1.00 90.69 85 ALA A C 1
ATOM 637 O O . ALA A 1 85 ? 8.857 -15.563 -5.180 1.00 90.69 85 ALA A O 1
ATOM 638 N N . GLN A 1 86 ? 10.597 -16.461 -4.101 1.00 91.62 86 GLN A N 1
ATOM 639 C CA . GLN A 1 86 ? 11.630 -15.686 -4.801 1.00 91.62 86 GLN A CA 1
ATOM 640 C C . GLN A 1 86 ? 11.639 -15.968 -6.306 1.00 91.62 86 GLN A C 1
ATOM 642 O O . GLN A 1 86 ? 11.714 -15.038 -7.102 1.00 91.62 86 GLN A O 1
ATOM 647 N N . ARG A 1 87 ? 11.560 -17.246 -6.706 1.00 93.81 87 ARG A N 1
ATOM 648 C CA . ARG A 1 87 ? 11.512 -17.620 -8.129 1.00 93.81 87 ARG A CA 1
ATOM 649 C C . ARG A 1 87 ? 10.250 -17.104 -8.800 1.00 93.81 87 ARG A C 1
ATOM 651 O O . ARG A 1 87 ? 10.329 -16.557 -9.890 1.00 93.81 87 ARG A O 1
ATOM 658 N N . GLU A 1 88 ? 9.108 -17.288 -8.153 1.00 95.25 88 GLU A N 1
ATOM 659 C CA . GLU A 1 88 ? 7.822 -16.832 -8.670 1.00 95.25 88 GLU A CA 1
ATOM 660 C C . GLU A 1 88 ? 7.785 -15.308 -8.819 1.00 95.25 88 GLU A C 1
ATOM 662 O O . GLU A 1 88 ? 7.461 -14.796 -9.885 1.00 95.25 88 GLU A O 1
ATOM 667 N N . PHE A 1 89 ? 8.223 -14.584 -7.789 1.00 93.75 89 PHE A N 1
ATOM 668 C CA . PHE A 1 89 ? 8.345 -13.133 -7.829 1.00 93.75 89 PHE A CA 1
ATOM 669 C C . PHE A 1 89 ? 9.282 -12.667 -8.948 1.00 93.75 89 PHE A C 1
ATOM 671 O O . PHE A 1 89 ? 8.928 -11.768 -9.705 1.00 93.75 89 PHE A O 1
ATOM 678 N N . ALA A 1 90 ? 10.447 -13.306 -9.105 1.00 93.19 90 ALA A N 1
ATOM 679 C CA . ALA A 1 90 ? 11.372 -12.983 -10.187 1.00 93.19 90 ALA A CA 1
ATOM 680 C C . ALA A 1 90 ? 10.723 -13.169 -11.568 1.00 93.19 90 ALA A C 1
ATOM 682 O O . ALA A 1 90 ? 10.868 -12.297 -12.416 1.00 93.19 90 ALA A O 1
ATOM 683 N N . LEU A 1 91 ? 9.960 -14.247 -11.784 1.00 94.50 91 LEU A N 1
ATOM 684 C CA . LEU A 1 91 ? 9.247 -14.476 -13.047 1.00 94.50 91 LEU A CA 1
ATOM 685 C C . LEU A 1 91 ? 8.214 -13.381 -13.340 1.00 94.50 91 LEU A C 1
ATOM 687 O O . LEU A 1 91 ? 8.146 -12.899 -14.469 1.00 94.50 91 LEU A O 1
ATOM 691 N N . LEU A 1 92 ? 7.457 -12.947 -12.331 1.00 93.50 92 LEU A N 1
ATOM 692 C CA . LEU A 1 92 ? 6.487 -11.859 -12.482 1.00 93.50 92 LEU A CA 1
ATOM 693 C C . LEU A 1 92 ? 7.167 -10.507 -12.747 1.00 93.50 92 LEU A C 1
ATOM 695 O O . LEU A 1 92 ? 6.647 -9.700 -13.518 1.00 93.50 92 LEU A O 1
ATOM 699 N N . VAL A 1 93 ? 8.339 -10.254 -12.148 1.00 94.31 93 VAL A N 1
ATOM 700 C CA . VAL A 1 93 ? 9.143 -9.060 -12.458 1.00 94.31 93 VAL A CA 1
ATOM 701 C C . VAL A 1 93 ? 9.579 -9.095 -13.922 1.00 94.31 93 VAL A C 1
ATOM 703 O O . VAL A 1 93 ? 9.384 -8.111 -14.628 1.00 94.31 93 VAL A O 1
ATOM 706 N N . GLU A 1 94 ? 10.125 -10.216 -14.401 1.00 94.31 94 GLU A N 1
ATOM 707 C CA . GLU A 1 94 ? 10.534 -10.357 -15.807 1.00 94.31 94 GLU A CA 1
ATOM 708 C C . GLU A 1 94 ? 9.358 -10.151 -16.767 1.00 94.31 94 GLU A C 1
ATOM 710 O O . GLU A 1 94 ? 9.491 -9.468 -17.783 1.00 94.31 94 GLU A O 1
ATOM 715 N N . GLU A 1 95 ? 8.186 -10.695 -16.439 1.00 92.81 95 GLU A N 1
ATOM 716 C CA . GLU A 1 95 ? 6.979 -10.508 -17.239 1.00 92.81 95 GLU A CA 1
ATOM 717 C C . GLU A 1 95 ? 6.551 -9.037 -17.296 1.00 92.81 95 GLU A C 1
ATOM 719 O O . GLU A 1 95 ? 6.256 -8.529 -18.383 1.00 92.81 95 GLU A O 1
ATOM 724 N N . ALA A 1 96 ? 6.562 -8.334 -16.160 1.00 92.81 96 ALA A N 1
ATOM 725 C CA . ALA A 1 96 ? 6.261 -6.908 -16.109 1.00 92.81 96 ALA A CA 1
ATOM 726 C C . ALA A 1 96 ? 7.260 -6.099 -16.952 1.00 92.81 96 ALA A C 1
ATOM 728 O O . ALA A 1 96 ? 6.854 -5.253 -17.747 1.00 92.81 96 ALA A O 1
ATOM 729 N N . LEU A 1 97 ? 8.558 -6.397 -16.844 1.00 94.25 97 LEU A N 1
ATOM 730 C CA . LEU A 1 97 ? 9.607 -5.737 -17.624 1.00 94.25 97 LEU A CA 1
ATOM 731 C C . LEU A 1 97 ? 9.446 -5.971 -19.129 1.00 94.25 97 LEU A C 1
ATOM 733 O O . LEU A 1 97 ? 9.512 -5.015 -19.901 1.00 94.25 97 LEU A O 1
ATOM 737 N N . ARG A 1 98 ? 9.195 -7.216 -19.548 1.00 93.38 98 ARG A N 1
ATOM 738 C CA . ARG A 1 98 ? 8.936 -7.558 -20.953 1.00 93.38 98 ARG A CA 1
ATOM 739 C C . ARG A 1 98 ? 7.708 -6.822 -21.479 1.00 93.38 98 ARG A C 1
ATOM 741 O O . ARG A 1 98 ? 7.781 -6.195 -22.529 1.00 93.38 98 ARG A O 1
ATOM 748 N N . THR A 1 99 ? 6.616 -6.840 -20.716 1.00 92.31 99 THR A N 1
ATOM 749 C CA . THR A 1 99 ? 5.375 -6.144 -21.080 1.00 92.31 99 THR A CA 1
ATOM 750 C C . THR A 1 99 ? 5.637 -4.659 -21.319 1.00 92.31 99 THR A C 1
ATOM 752 O O . THR A 1 99 ? 5.175 -4.111 -22.311 1.00 92.31 99 THR A O 1
ATOM 755 N N . LYS A 1 100 ? 6.424 -4.003 -20.457 1.00 92.56 100 LYS A N 1
ATOM 756 C CA . LYS A 1 100 ? 6.768 -2.581 -20.617 1.00 92.56 100 LYS A CA 1
ATOM 757 C C . LYS A 1 100 ? 7.752 -2.296 -21.749 1.00 92.56 100 LYS A C 1
ATOM 759 O O . LYS A 1 100 ? 7.755 -1.182 -22.264 1.00 92.56 100 LYS A O 1
ATOM 764 N N . ALA A 1 101 ? 8.575 -3.268 -22.136 1.00 91.69 101 ALA A N 1
ATOM 765 C CA . ALA A 1 101 ? 9.440 -3.147 -23.307 1.00 91.69 101 ALA A CA 1
ATOM 766 C C . ALA A 1 101 ? 8.634 -3.189 -24.617 1.00 91.69 101 ALA A C 1
ATOM 768 O O . ALA A 1 101 ? 8.971 -2.485 -25.565 1.00 91.69 101 ALA A O 1
ATOM 769 N N . GLU A 1 102 ? 7.564 -3.984 -24.657 1.00 92.44 102 GLU A N 1
ATOM 770 C CA . GLU A 1 102 ? 6.661 -4.098 -25.811 1.00 92.44 102 GLU A CA 1
ATOM 771 C C . GLU A 1 102 ? 5.611 -2.978 -25.844 1.00 92.44 102 GLU A C 1
ATOM 773 O O . GLU A 1 102 ? 5.288 -2.454 -26.909 1.00 92.44 102 GLU A O 1
ATOM 778 N N . LEU A 1 103 ? 5.101 -2.589 -24.673 1.00 89.31 103 LEU A N 1
ATOM 779 C CA . LEU A 1 103 ? 4.061 -1.579 -24.483 1.00 89.31 103 LEU A CA 1
ATOM 780 C C . LEU A 1 103 ? 4.544 -0.513 -23.486 1.00 89.31 103 LEU A C 1
ATOM 782 O O . LEU A 1 103 ? 4.244 -0.596 -22.287 1.00 89.31 103 LEU A O 1
ATOM 786 N N . PRO A 1 104 ? 5.305 0.494 -23.960 1.00 87.00 104 PRO A N 1
ATOM 787 C CA . PRO A 1 104 ? 5.783 1.576 -23.114 1.00 87.00 104 PRO A CA 1
ATOM 788 C C . PRO A 1 104 ? 4.628 2.342 -22.468 1.00 87.00 104 PRO A C 1
ATOM 790 O O . PRO A 1 104 ? 3.636 2.669 -23.117 1.00 87.00 104 PRO A O 1
ATOM 793 N N . ALA A 1 105 ? 4.786 2.664 -21.189 1.00 85.88 105 ALA A N 1
ATOM 794 C CA . ALA A 1 105 ? 3.808 3.416 -20.417 1.00 85.88 105 ALA A CA 1
ATOM 795 C C . ALA A 1 105 ? 4.504 4.380 -19.448 1.00 85.88 105 ALA A C 1
ATOM 797 O O . ALA A 1 105 ? 5.677 4.209 -19.094 1.00 85.88 105 ALA A O 1
ATOM 798 N N . GLU A 1 106 ? 3.782 5.419 -19.038 1.00 86.06 106 GLU A N 1
ATOM 799 C CA . GLU A 1 106 ? 4.249 6.409 -18.067 1.00 86.06 106 GLU A CA 1
ATOM 800 C C . GLU A 1 106 ? 4.023 5.911 -16.639 1.00 86.06 106 GLU A C 1
ATOM 802 O O . GLU A 1 106 ? 3.213 6.453 -15.899 1.00 86.06 106 GLU A O 1
ATOM 807 N N . ASP A 1 107 ? 4.739 4.847 -16.275 1.00 90.81 107 ASP A N 1
ATOM 808 C CA . ASP A 1 107 ? 4.787 4.265 -14.934 1.00 90.81 107 ASP A CA 1
ATOM 809 C C . ASP A 1 107 ? 6.230 3.986 -14.492 1.00 90.81 107 ASP A C 1
ATOM 811 O O . ASP A 1 107 ? 7.176 4.083 -15.281 1.00 90.81 107 ASP A O 1
ATOM 815 N N . VAL A 1 108 ? 6.423 3.655 -13.212 1.00 89.12 108 VAL A N 1
ATOM 816 C CA . VAL A 1 108 ? 7.763 3.486 -12.629 1.00 89.12 108 VAL A CA 1
ATOM 817 C C . VAL A 1 108 ? 8.547 2.343 -13.291 1.00 89.12 108 VAL A C 1
ATOM 819 O O . VAL A 1 108 ? 9.757 2.472 -13.485 1.00 89.12 108 VAL A O 1
ATOM 822 N N . ILE A 1 109 ? 7.901 1.234 -13.670 1.00 91.56 109 ILE A N 1
ATOM 823 C CA . ILE A 1 109 ? 8.598 0.122 -14.336 1.00 91.56 109 ILE A CA 1
ATOM 824 C C . ILE A 1 109 ? 8.936 0.502 -15.783 1.00 91.56 109 ILE A C 1
ATOM 826 O O . ILE A 1 109 ? 10.068 0.291 -16.223 1.00 91.56 109 ILE A O 1
ATOM 830 N N . GLY A 1 110 ? 8.005 1.126 -16.506 1.00 91.56 110 GLY A N 1
ATOM 831 C CA . GLY A 1 110 ? 8.216 1.645 -17.857 1.00 91.56 110 GLY A CA 1
ATOM 832 C C . GLY A 1 110 ? 9.365 2.648 -17.920 1.00 91.56 110 GLY A C 1
ATOM 833 O O . GLY A 1 110 ? 10.206 2.591 -18.818 1.00 91.56 110 GLY A O 1
ATOM 834 N N . ALA A 1 111 ? 9.485 3.506 -16.914 1.00 89.19 111 ALA A N 1
ATOM 835 C CA . ALA A 1 111 ? 10.609 4.413 -16.768 1.00 89.19 111 ALA A CA 1
ATOM 836 C C . ALA A 1 111 ? 11.964 3.712 -16.605 1.00 89.19 111 ALA A C 1
ATOM 838 O O . ALA A 1 111 ? 12.946 4.112 -17.237 1.00 89.19 111 ALA A O 1
ATOM 839 N N . LEU A 1 112 ? 12.031 2.669 -15.774 1.00 90.31 112 LEU A N 1
ATOM 840 C CA . LEU A 1 112 ? 13.250 1.875 -15.616 1.00 90.31 112 LEU A CA 1
ATOM 841 C C . LEU A 1 112 ? 13.618 1.167 -16.928 1.00 90.31 112 LEU A C 1
ATOM 843 O O . LEU A 1 112 ? 14.790 1.147 -17.310 1.00 90.31 112 LEU A O 1
ATOM 847 N N . VAL A 1 113 ? 12.627 0.658 -17.664 1.00 92.94 113 VAL A N 1
ATOM 848 C CA . VAL A 1 113 ? 12.829 0.072 -18.997 1.00 92.94 113 VAL A CA 1
ATOM 849 C C . VAL A 1 113 ? 13.375 1.111 -19.986 1.00 92.94 113 VAL A C 1
ATOM 851 O O . VAL A 1 113 ? 14.353 0.836 -20.683 1.00 92.94 113 VAL A O 1
ATOM 854 N N . ARG A 1 114 ? 12.850 2.343 -20.000 1.00 90.69 114 ARG A N 1
ATOM 855 C CA . ARG A 1 114 ? 13.404 3.436 -20.825 1.00 90.69 114 ARG A CA 1
ATOM 856 C C . ARG A 1 114 ? 14.847 3.779 -20.450 1.00 90.69 114 ARG A C 1
ATOM 858 O O . ARG A 1 114 ? 15.689 3.914 -21.336 1.00 90.69 114 ARG A O 1
ATOM 865 N N . ALA A 1 115 ? 15.160 3.861 -19.156 1.00 89.06 115 ALA A N 1
ATOM 866 C CA . ALA A 1 115 ? 16.524 4.104 -18.680 1.00 89.06 115 ALA A CA 1
ATOM 867 C C . ALA A 1 115 ? 17.495 2.997 -19.130 1.00 89.06 115 ALA A C 1
ATOM 869 O O . ALA A 1 115 ? 18.635 3.279 -19.502 1.00 89.06 115 ALA A O 1
ATOM 870 N N . ARG A 1 116 ? 17.029 1.743 -19.159 1.00 91.56 116 ARG A N 1
ATOM 871 C CA . ARG A 1 116 ? 17.779 0.607 -19.703 1.00 91.56 116 ARG A CA 1
ATOM 872 C C . ARG A 1 116 ? 18.032 0.759 -21.204 1.00 91.56 116 ARG A C 1
ATOM 874 O O . ARG A 1 116 ? 19.168 0.573 -21.633 1.00 91.56 116 ARG A O 1
ATOM 881 N N . HIS A 1 117 ? 17.015 1.107 -21.993 1.00 90.38 117 HIS A N 1
ATOM 882 C CA . HIS A 1 117 ? 17.175 1.323 -23.437 1.00 90.38 117 HIS A CA 1
ATOM 883 C C . HIS A 1 117 ? 18.135 2.474 -23.760 1.00 90.38 117 HIS A C 1
ATOM 885 O O . HIS A 1 117 ? 18.920 2.364 -24.696 1.00 90.38 117 HIS A O 1
ATOM 891 N N . GLY A 1 118 ? 18.131 3.537 -22.951 1.00 88.69 118 GLY A N 1
ATOM 892 C CA . GLY A 1 118 ? 19.072 4.655 -23.062 1.00 88.69 118 GLY A CA 1
ATOM 893 C C . GLY A 1 118 ? 20.491 4.365 -22.553 1.00 88.69 118 GLY A C 1
ATOM 894 O O . GLY A 1 118 ? 21.322 5.267 -22.551 1.00 88.69 118 GLY A O 1
ATOM 895 N N . GLY A 1 119 ? 20.778 3.144 -22.085 1.00 90.00 119 GLY A N 1
ATOM 896 C CA . GLY A 1 119 ? 22.100 2.746 -21.589 1.00 90.00 119 GLY A CA 1
ATOM 897 C C . GLY A 1 119 ? 22.458 3.264 -20.191 1.00 90.00 119 GLY A C 1
ATOM 898 O O . GLY A 1 119 ? 23.573 3.029 -19.736 1.00 90.00 119 GLY A O 1
ATOM 899 N N . ALA A 1 120 ? 21.533 3.926 -19.489 1.00 88.31 120 ALA A N 1
ATOM 900 C CA . ALA A 1 120 ? 21.780 4.485 -18.157 1.00 88.31 120 ALA A CA 1
ATOM 901 C C . ALA A 1 120 ? 21.859 3.413 -17.056 1.00 88.31 120 ALA A C 1
ATOM 903 O O . ALA A 1 120 ? 22.472 3.646 -16.018 1.00 88.31 120 ALA A O 1
ATOM 904 N N . ILE A 1 121 ? 21.235 2.248 -17.273 1.00 91.81 121 ILE A N 1
ATOM 905 C CA . ILE A 1 121 ? 21.302 1.096 -16.365 1.00 91.81 121 ILE A CA 1
ATOM 906 C C . ILE A 1 121 ? 21.479 -0.224 -17.126 1.00 91.81 121 ILE A C 1
ATOM 908 O O . ILE A 1 121 ? 21.018 -0.414 -18.259 1.00 91.81 121 ILE A O 1
ATOM 912 N N . SER A 1 122 ? 22.126 -1.185 -16.477 1.00 93.25 122 SER A N 1
ATOM 913 C CA . SER A 1 122 ? 22.238 -2.555 -16.958 1.00 93.25 122 SER A CA 1
ATOM 914 C C . SER A 1 122 ? 20.923 -3.336 -16.791 1.00 93.25 122 SER A C 1
ATOM 916 O O . SER A 1 122 ? 20.033 -2.966 -16.031 1.00 93.25 122 SER A O 1
ATOM 918 N N . GLY A 1 123 ? 20.793 -4.472 -17.482 1.00 92.31 123 GLY A N 1
ATOM 919 C CA . GLY A 1 123 ? 19.660 -5.391 -17.306 1.00 92.31 123 GLY A CA 1
ATOM 920 C C . GLY A 1 123 ? 19.729 -6.099 -15.951 1.00 92.31 123 GLY A C 1
ATOM 921 O O . GLY A 1 123 ? 18.700 -6.479 -15.407 1.00 92.31 123 GLY A O 1
ATOM 922 N N . ARG A 1 124 ? 20.961 -6.218 -15.424 1.00 91.88 124 ARG A N 1
ATOM 923 C CA . ARG A 1 124 ? 21.332 -6.315 -14.003 1.00 91.88 124 ARG A CA 1
ATOM 924 C C . ARG A 1 124 ? 20.421 -5.467 -13.119 1.00 91.88 124 ARG A C 1
ATOM 926 O O . ARG A 1 124 ? 19.480 -5.925 -12.477 1.00 91.88 124 ARG A O 1
ATOM 933 N N . GLU A 1 125 ? 20.747 -4.189 -13.170 1.00 90.75 125 GLU A N 1
ATOM 934 C CA . GLU A 1 125 ? 20.223 -3.155 -12.290 1.00 90.75 125 GLU A CA 1
ATOM 935 C C . GLU A 1 125 ? 18.736 -2.887 -12.514 1.00 90.75 125 GLU A C 1
ATOM 937 O O . GLU A 1 125 ? 18.050 -2.530 -11.564 1.00 90.75 125 GLU A O 1
ATOM 942 N N . LEU A 1 126 ? 18.224 -3.080 -13.735 1.00 92.19 126 LEU A N 1
ATOM 943 C CA . LEU A 1 126 ? 16.793 -2.980 -14.038 1.00 92.19 126 LEU A CA 1
ATOM 944 C C . LEU A 1 126 ? 15.968 -3.938 -13.168 1.00 92.19 126 LEU A C 1
ATOM 946 O O . LEU A 1 126 ? 15.006 -3.520 -12.530 1.00 92.19 126 LEU A O 1
ATOM 950 N N . ARG A 1 127 ? 16.360 -5.215 -13.131 1.00 92.62 127 ARG A N 1
ATOM 951 C CA . ARG A 1 127 ? 15.639 -6.261 -12.392 1.00 92.62 127 ARG A CA 1
ATOM 952 C C . ARG A 1 127 ? 15.771 -6.089 -10.889 1.00 92.62 127 ARG A C 1
ATOM 954 O O . ARG A 1 127 ? 14.779 -6.211 -10.179 1.00 92.62 127 ARG A O 1
ATOM 961 N N . GLU A 1 128 ? 16.978 -5.766 -10.429 1.00 89.06 128 GLU A N 1
ATOM 962 C CA . GLU A 1 128 ? 17.252 -5.487 -9.016 1.00 89.06 128 GLU A CA 1
ATOM 963 C C . GLU A 1 128 ? 16.418 -4.294 -8.527 1.00 89.06 128 GLU A C 1
ATOM 965 O O . GLU A 1 128 ? 15.650 -4.439 -7.580 1.00 89.06 128 GLU A O 1
ATOM 970 N N . GLN A 1 129 ? 16.452 -3.157 -9.235 1.00 89.12 129 GLN A N 1
ATOM 971 C CA . GLN A 1 129 ? 15.681 -1.969 -8.850 1.00 89.12 129 GLN A CA 1
ATOM 972 C C . GLN A 1 129 ? 14.168 -2.207 -8.928 1.00 89.12 129 GLN A C 1
ATOM 974 O O . GLN A 1 129 ? 13.450 -1.797 -8.020 1.00 89.12 129 GLN A O 1
ATOM 979 N N . ALA A 1 130 ? 13.663 -2.880 -9.969 1.00 90.38 130 ALA A N 1
ATOM 980 C CA . ALA A 1 130 ? 12.237 -3.198 -10.064 1.00 90.38 130 ALA A CA 1
ATOM 981 C C . ALA A 1 130 ? 11.775 -4.100 -8.905 1.00 90.38 130 ALA A C 1
ATOM 983 O O . ALA A 1 130 ? 10.753 -3.822 -8.279 1.00 90.38 130 ALA A O 1
ATOM 984 N N . GLY A 1 131 ? 12.546 -5.141 -8.574 1.00 90.25 131 GLY A N 1
ATOM 985 C CA . GLY A 1 131 ? 12.243 -6.038 -7.460 1.00 90.25 131 GLY A CA 1
ATOM 986 C C . GLY A 1 131 ? 12.254 -5.328 -6.104 1.00 90.25 131 GLY A C 1
ATOM 987 O O . GLY A 1 131 ? 11.285 -5.428 -5.351 1.00 90.25 131 GLY A O 1
ATOM 988 N N . GLU A 1 132 ? 13.310 -4.565 -5.811 1.00 85.81 132 GLU A N 1
ATOM 989 C CA . GLU A 1 132 ? 13.455 -3.816 -4.554 1.00 85.81 132 GLU A CA 1
ATOM 990 C C . GLU A 1 132 ? 12.329 -2.803 -4.338 1.00 85.81 132 GLU A C 1
ATOM 992 O O . GLU A 1 132 ? 11.836 -2.646 -3.219 1.00 85.81 132 GLU A O 1
ATOM 997 N N . LEU A 1 133 ? 11.885 -2.134 -5.405 1.00 86.25 133 LEU A N 1
ATOM 998 C CA . LEU A 1 133 ? 10.770 -1.195 -5.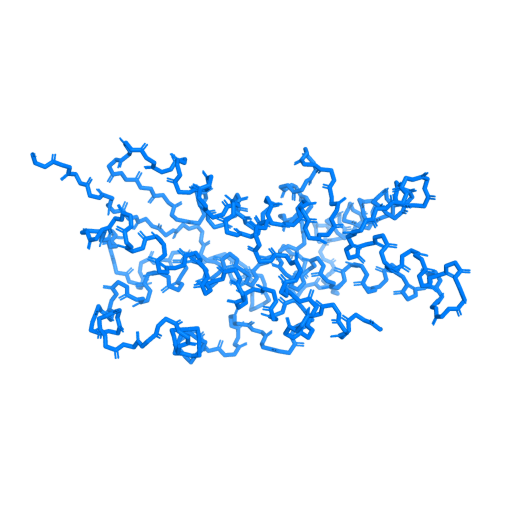339 1.00 86.25 133 LEU A CA 1
ATOM 999 C C . LEU A 1 133 ? 9.469 -1.861 -4.906 1.00 86.25 133 LEU A C 1
ATOM 1001 O O . LEU A 1 133 ? 8.792 -1.371 -4.002 1.00 86.25 133 LEU A O 1
ATOM 1005 N N . LEU A 1 134 ? 9.130 -2.978 -5.543 1.00 88.25 134 LEU A N 1
ATOM 1006 C CA . LEU A 1 134 ? 7.891 -3.704 -5.282 1.00 88.25 134 LEU A CA 1
ATOM 1007 C C . LEU A 1 134 ? 7.912 -4.309 -3.869 1.00 88.25 134 LEU A C 1
ATOM 1009 O O . LEU A 1 134 ? 6.935 -4.192 -3.125 1.00 88.25 134 LEU A O 1
ATOM 1013 N N . ILE A 1 135 ? 9.051 -4.881 -3.460 1.00 85.56 135 ILE A N 1
ATOM 1014 C CA . ILE A 1 135 ? 9.271 -5.386 -2.096 1.00 85.56 135 ILE A CA 1
ATOM 1015 C C . ILE A 1 135 ? 9.114 -4.248 -1.082 1.00 85.56 135 ILE A C 1
ATOM 1017 O O . ILE A 1 135 ? 8.303 -4.349 -0.163 1.00 85.56 135 ILE A O 1
ATOM 1021 N N . GLY A 1 136 ? 9.807 -3.125 -1.283 1.00 79.81 136 GLY A N 1
ATOM 1022 C CA . GLY A 1 136 ? 9.792 -1.993 -0.358 1.00 79.81 136 GLY A CA 1
ATOM 1023 C C . GLY A 1 136 ? 8.436 -1.296 -0.223 1.00 79.81 136 GLY A C 1
ATOM 1024 O O . GLY A 1 136 ? 8.107 -0.810 0.861 1.00 79.81 136 GLY A O 1
ATOM 1025 N N . ALA A 1 137 ? 7.643 -1.241 -1.296 1.00 77.44 137 ALA A N 1
ATOM 1026 C CA . ALA A 1 137 ? 6.366 -0.526 -1.324 1.00 77.44 137 ALA A CA 1
ATOM 1027 C C . ALA A 1 137 ? 5.153 -1.364 -0.886 1.00 77.44 137 ALA A C 1
ATOM 1029 O O . ALA A 1 137 ? 4.112 -0.794 -0.563 1.00 77.44 137 ALA A O 1
ATOM 1030 N N . SER A 1 138 ? 5.266 -2.693 -0.857 1.00 77.56 138 SER A N 1
ATOM 1031 C CA . SER A 1 138 ? 4.139 -3.589 -0.570 1.00 77.56 138 SER A CA 1
ATOM 1032 C C . SER A 1 138 ? 3.788 -3.645 0.926 1.00 77.56 138 SER A C 1
ATOM 1034 O O . SER A 1 138 ? 2.818 -3.032 1.376 1.00 77.56 138 SER A O 1
ATOM 1036 N N . GLY A 1 139 ? 4.583 -4.356 1.732 1.00 76.81 139 GLY A N 1
ATOM 1037 C CA . GLY A 1 139 ? 4.280 -4.612 3.145 1.00 76.81 139 GLY A CA 1
ATOM 1038 C C . GLY A 1 139 ? 4.224 -3.341 3.996 1.00 76.81 139 GLY A C 1
ATOM 1039 O O . GLY A 1 139 ? 3.348 -3.194 4.851 1.00 76.81 139 GLY A O 1
ATOM 1040 N N . THR A 1 140 ? 5.111 -2.386 3.719 1.00 80.31 140 THR A N 1
ATOM 1041 C CA . THR A 1 140 ? 5.248 -1.159 4.514 1.00 80.31 140 THR A CA 1
ATOM 1042 C C . THR A 1 140 ? 4.066 -0.197 4.344 1.00 80.31 140 THR A C 1
ATOM 1044 O O . THR A 1 140 ? 3.719 0.519 5.288 1.00 80.31 140 THR A O 1
ATOM 1047 N N . THR A 1 141 ? 3.411 -0.188 3.178 1.00 88.88 141 THR A N 1
ATOM 1048 C CA . THR A 1 141 ? 2.198 0.609 2.930 1.00 88.88 141 THR A CA 1
ATOM 1049 C C . THR A 1 141 ? 1.014 0.012 3.677 1.00 88.88 141 THR A C 1
ATOM 1051 O O . THR A 1 141 ? 0.356 0.710 4.447 1.00 88.88 141 THR A O 1
ATOM 1054 N N . ALA A 1 142 ? 0.790 -1.298 3.544 1.00 90.69 142 ALA A N 1
ATOM 1055 C CA . ALA A 1 142 ? -0.331 -1.965 4.201 1.00 90.69 142 ALA A CA 1
ATOM 1056 C C . ALA A 1 142 ? -0.271 -1.850 5.738 1.00 90.69 142 ALA A C 1
ATOM 1058 O O . ALA A 1 142 ? -1.294 -1.624 6.387 1.00 90.69 142 ALA A O 1
ATOM 1059 N N . ILE A 1 143 ? 0.931 -1.932 6.327 1.00 89.44 143 ILE A N 1
ATOM 1060 C CA . ILE A 1 143 ? 1.142 -1.721 7.768 1.00 89.44 143 ILE A CA 1
ATOM 1061 C C . ILE A 1 143 ? 0.793 -0.284 8.178 1.00 89.44 143 ILE A C 1
ATOM 1063 O O . ILE A 1 143 ? 0.049 -0.101 9.145 1.00 89.44 143 ILE A O 1
ATOM 1067 N N . ARG A 1 144 ? 1.286 0.729 7.445 1.00 90.75 144 ARG A N 1
ATOM 1068 C CA . ARG A 1 144 ? 0.967 2.144 7.719 1.00 90.75 144 ARG A CA 1
ATOM 1069 C C . ARG A 1 144 ? -0.535 2.413 7.669 1.00 90.75 144 ARG A C 1
ATOM 1071 O O . ARG A 1 144 ? -1.029 3.203 8.461 1.00 90.75 144 ARG A O 1
ATOM 1078 N N . LEU A 1 145 ? -1.259 1.744 6.777 1.00 93.94 145 LEU A N 1
ATOM 1079 C CA . LEU A 1 145 ? -2.706 1.895 6.655 1.00 93.94 145 LEU A CA 1
ATOM 1080 C C . LEU A 1 145 ? -3.453 1.211 7.805 1.00 93.94 145 LEU A C 1
ATOM 1082 O O . LEU A 1 145 ? -4.117 1.878 8.593 1.00 93.94 145 LEU A O 1
ATOM 1086 N N . ALA A 1 146 ? -3.335 -0.112 7.931 1.00 94.88 146 ALA A N 1
ATOM 1087 C CA . ALA A 1 146 ? -4.160 -0.873 8.868 1.00 94.88 146 ALA A CA 1
ATOM 1088 C C . ALA A 1 146 ? -3.724 -0.674 10.326 1.00 94.88 146 ALA A C 1
ATOM 1090 O O . ALA A 1 146 ? -4.534 -0.319 11.182 1.00 94.88 146 ALA A O 1
ATOM 1091 N N . TYR A 1 147 ? -2.438 -0.882 10.628 1.00 93.69 147 TYR A N 1
ATOM 1092 C CA . TYR A 1 147 ? -1.947 -0.744 12.001 1.00 93.69 147 TYR A CA 1
ATOM 1093 C C . TYR A 1 147 ? -1.822 0.724 12.412 1.00 93.69 147 TYR A C 1
ATOM 1095 O O . TYR A 1 147 ? -2.107 1.070 13.555 1.00 93.69 147 TYR A O 1
ATOM 1103 N N . GLY A 1 148 ? -1.475 1.601 11.467 1.00 92.56 148 GLY A N 1
ATOM 1104 C CA . GLY A 1 148 ? -1.504 3.040 11.698 1.00 92.56 148 GLY A CA 1
ATOM 1105 C C . GLY A 1 148 ? -2.896 3.552 12.083 1.00 92.56 148 GLY A C 1
ATOM 1106 O O . GLY A 1 148 ? -3.019 4.291 13.059 1.00 92.56 148 GLY A O 1
ATOM 1107 N N . ALA A 1 149 ? -3.957 3.096 11.408 1.00 93.94 149 ALA A N 1
ATOM 1108 C CA . ALA A 1 149 ? -5.328 3.403 11.816 1.00 93.94 149 ALA A CA 1
ATOM 1109 C C . ALA A 1 149 ? -5.645 2.878 13.229 1.00 93.94 149 ALA A C 1
ATOM 1111 O O . ALA A 1 149 ? -6.222 3.606 14.033 1.00 93.94 149 ALA A O 1
ATOM 1112 N N . ALA A 1 150 ? -5.224 1.653 13.569 1.00 94.38 150 ALA A N 1
ATOM 1113 C CA . ALA A 1 150 ? -5.415 1.097 14.912 1.00 94.38 150 ALA A CA 1
ATOM 1114 C C . ALA A 1 150 ? -4.728 1.934 16.006 1.00 94.38 150 ALA A C 1
ATOM 1116 O O . ALA A 1 150 ? -5.322 2.178 17.055 1.00 94.38 150 ALA A O 1
ATOM 1117 N N . LEU A 1 151 ? -3.501 2.403 15.756 1.00 92.06 151 LEU A N 1
ATOM 1118 C CA . LEU A 1 151 ? -2.777 3.292 16.666 1.00 92.06 151 LEU A CA 1
ATOM 1119 C C . LEU A 1 151 ? -3.514 4.623 16.841 1.00 92.06 151 LEU A C 1
ATOM 1121 O O . LEU A 1 151 ? -3.743 5.057 17.966 1.00 92.06 151 LEU A O 1
ATOM 1125 N N . LEU A 1 152 ? -3.952 5.243 15.745 1.00 90.81 152 LEU A N 1
ATOM 1126 C CA . LEU A 1 152 ? -4.697 6.503 15.792 1.00 90.81 152 LEU A CA 1
ATOM 1127 C C . LEU A 1 152 ? -6.038 6.363 16.527 1.00 90.81 152 LEU A C 1
ATOM 1129 O O . LEU A 1 152 ? -6.405 7.251 17.290 1.00 90.81 152 LEU A O 1
ATOM 1133 N N . LEU A 1 153 ? -6.722 5.223 16.395 1.00 91.31 153 LEU A N 1
ATOM 1134 C CA . LEU A 1 153 ? -7.934 4.909 17.162 1.00 91.31 153 LEU A CA 1
ATOM 1135 C C . LEU A 1 153 ? -7.681 4.792 18.675 1.00 91.31 153 LEU A C 1
ATOM 1137 O O . LEU A 1 153 ? -8.594 5.029 19.464 1.00 91.31 153 LEU A O 1
ATOM 1141 N N . ARG A 1 154 ? -6.459 4.443 19.098 1.00 89.31 154 ARG A N 1
ATOM 1142 C CA . ARG A 1 154 ? -6.045 4.425 20.515 1.00 89.31 154 ARG A CA 1
ATOM 1143 C C . ARG A 1 154 ? -5.466 5.744 21.007 1.00 89.31 154 ARG A C 1
ATOM 1145 O O . ARG A 1 154 ? -5.354 5.950 22.213 1.00 89.31 154 ARG A O 1
ATOM 1152 N N . HIS A 1 155 ? -5.183 6.656 20.087 1.00 84.38 155 HIS A N 1
ATOM 1153 C CA . HIS A 1 155 ? -4.760 8.018 20.370 1.00 84.38 155 HIS A CA 1
ATOM 1154 C C . HIS A 1 155 ? -5.663 9.023 19.629 1.00 84.38 155 HIS A C 1
ATOM 1156 O O . HIS A 1 155 ? -5.163 9.820 18.836 1.00 84.38 155 HIS A O 1
ATOM 1162 N N . PRO A 1 156 ? -6.995 9.016 19.853 1.00 76.44 156 PRO A N 1
ATOM 1163 C CA . PRO A 1 156 ? -7.943 9.819 19.071 1.00 76.44 156 PRO A CA 1
ATOM 1164 C C . PRO A 1 156 ? -7.692 11.330 19.179 1.00 76.44 156 PRO A C 1
ATOM 1166 O O . PRO A 1 156 ? -7.984 12.081 18.250 1.00 76.44 156 PRO A O 1
ATOM 1169 N N . GLN A 1 157 ? -7.071 11.782 20.273 1.00 74.81 157 GLN A N 1
ATOM 1170 C CA . GLN A 1 157 ? -6.585 13.151 20.443 1.00 74.81 157 GLN A CA 1
ATOM 1171 C C . GLN A 1 157 ? -5.603 13.593 19.345 1.00 74.81 157 GLN A C 1
ATOM 1173 O O . GLN A 1 157 ? -5.478 14.790 19.103 1.00 74.81 157 GLN A O 1
ATOM 1178 N N . THR A 1 158 ? -4.929 12.658 18.674 1.00 76.94 158 THR A N 1
ATOM 1179 C CA . THR A 1 158 ? -4.011 12.927 17.561 1.00 76.94 158 THR A CA 1
ATOM 1180 C C . THR A 1 158 ? -4.778 13.347 16.306 1.00 76.94 158 THR A C 1
ATOM 1182 O O . THR A 1 158 ? -4.391 14.308 15.649 1.00 76.94 158 THR A O 1
ATOM 1185 N N . LEU A 1 159 ? -5.912 12.705 16.006 1.00 71.38 159 LEU A N 1
ATOM 1186 C CA . LEU A 1 159 ? -6.676 12.931 14.770 1.00 71.38 159 LEU A CA 1
ATOM 1187 C C . LEU A 1 159 ? -7.300 14.330 14.673 1.00 71.38 159 LEU A C 1
ATOM 1189 O O . LEU A 1 159 ? -7.448 14.854 13.576 1.00 71.38 159 LEU A O 1
ATOM 1193 N N . GLY A 1 160 ? -7.657 14.940 15.807 1.00 70.44 160 GLY A N 1
ATOM 1194 C CA . GLY A 1 160 ? -8.263 16.278 15.847 1.00 70.44 160 GLY A CA 1
ATOM 1195 C C . GLY A 1 160 ? -7.286 17.428 16.106 1.00 70.44 160 GLY A C 1
ATOM 1196 O O . GLY A 1 160 ? -7.694 18.585 16.063 1.00 70.44 160 GLY A O 1
ATOM 1197 N N . ARG A 1 161 ? -6.019 17.136 16.433 1.00 77.81 161 ARG A N 1
ATOM 1198 C CA . ARG A 1 161 ? -5.026 18.147 16.855 1.00 77.81 161 ARG A CA 1
ATOM 1199 C C . ARG A 1 161 ? -3.816 18.238 15.937 1.00 77.81 161 ARG A C 1
ATOM 1201 O O . ARG A 1 161 ? -3.107 19.238 15.990 1.00 77.81 161 ARG A O 1
ATOM 1208 N N . VAL A 1 162 ? -3.571 17.205 15.137 1.00 80.75 162 VAL A N 1
ATOM 1209 C CA . VAL A 1 162 ? -2.438 17.140 14.217 1.00 80.75 162 VAL A CA 1
ATOM 1210 C C . VAL A 1 162 ? -2.934 17.489 12.812 1.00 80.75 162 VAL A C 1
ATOM 1212 O O . VAL A 1 162 ? -3.866 16.844 12.327 1.00 80.75 162 VAL A O 1
ATOM 1215 N N . PRO A 1 163 ? -2.354 18.504 12.146 1.00 81.06 163 PRO A N 1
ATOM 1216 C CA . PRO A 1 163 ? -2.637 18.774 10.742 1.00 81.06 163 PRO A CA 1
ATOM 1217 C C . PRO A 1 163 ? -2.425 17.521 9.885 1.00 81.06 163 PRO A C 1
ATOM 1219 O O . PRO A 1 163 ? -1.527 16.726 10.151 1.00 81.06 163 PRO A O 1
ATOM 1222 N N . ALA A 1 164 ? -3.200 17.351 8.810 1.00 76.12 164 ALA A N 1
ATOM 1223 C CA . ALA A 1 164 ? -3.085 16.171 7.942 1.00 76.12 164 ALA A CA 1
ATOM 1224 C C . ALA A 1 164 ? -1.653 15.946 7.409 1.00 76.12 164 ALA A C 1
ATOM 1226 O O . ALA A 1 164 ? -1.218 14.803 7.274 1.00 76.12 164 ALA A O 1
ATOM 1227 N N . ALA A 1 165 ? -0.907 17.030 7.169 1.00 77.81 165 ALA A N 1
ATOM 1228 C CA . ALA A 1 165 ? 0.494 16.988 6.746 1.00 77.81 165 ALA A CA 1
ATOM 1229 C C . ALA A 1 165 ? 1.435 16.364 7.799 1.00 77.81 165 ALA A C 1
ATOM 1231 O O . ALA A 1 165 ? 2.407 15.704 7.437 1.00 77.81 165 ALA A O 1
ATOM 1232 N N . ASP A 1 166 ? 1.114 16.513 9.085 1.00 84.81 166 ASP A N 1
ATOM 1233 C CA . ASP A 1 166 ? 1.931 16.050 10.212 1.00 84.81 166 ASP A CA 1
ATOM 1234 C C . ASP A 1 166 ? 1.505 14.661 10.720 1.00 84.81 166 ASP A C 1
ATOM 1236 O O . ASP A 1 166 ? 2.216 14.029 11.505 1.00 84.81 166 ASP A O 1
ATOM 1240 N N . LEU A 1 167 ? 0.369 14.140 10.240 1.00 84.38 167 LEU A N 1
ATOM 1241 C CA . LEU A 1 167 ? -0.166 12.845 10.661 1.00 84.38 167 LEU A CA 1
ATOM 1242 C C . LEU A 1 167 ? 0.798 11.696 10.350 1.00 84.38 167 LEU A C 1
ATOM 1244 O O . LEU A 1 167 ? 0.976 10.801 11.173 1.00 84.38 167 LEU A O 1
ATOM 1248 N N . VAL A 1 168 ? 1.425 11.713 9.171 1.00 85.44 168 VAL A N 1
ATOM 1249 C CA . VAL A 1 168 ? 2.344 10.647 8.751 1.00 85.44 168 VAL A CA 1
ATOM 1250 C C . VAL A 1 168 ? 3.633 10.636 9.582 1.00 85.44 168 VAL A C 1
ATOM 1252 O O . VAL A 1 168 ? 3.966 9.561 10.075 1.00 85.44 168 VAL A O 1
ATOM 1255 N N . PRO A 1 169 ? 4.337 11.762 9.808 1.00 86.88 169 PRO A N 1
ATOM 1256 C CA . PRO A 1 169 ? 5.459 11.808 10.748 1.00 86.88 169 PRO A CA 1
ATOM 1257 C C . PRO A 1 169 ? 5.130 11.239 12.135 1.00 86.88 169 PRO A C 1
ATOM 1259 O O . PRO A 1 169 ? 5.861 10.381 12.628 1.00 86.88 169 PRO A O 1
ATOM 1262 N N . VAL A 1 170 ? 3.994 11.637 12.723 1.00 86.81 170 VAL A N 1
ATOM 1263 C CA . VAL A 1 170 ? 3.543 11.118 14.027 1.00 86.81 170 VAL A CA 1
ATOM 1264 C C . VAL A 1 170 ? 3.300 9.609 13.964 1.00 86.81 170 VAL A C 1
ATOM 1266 O O . VAL A 1 170 ? 3.710 8.863 14.852 1.00 86.81 170 VAL A O 1
ATOM 1269 N N . LEU A 1 171 ? 2.667 9.131 12.893 1.00 85.88 171 LEU A N 1
ATOM 1270 C CA . LEU A 1 171 ? 2.439 7.707 12.673 1.00 85.88 171 LEU A CA 1
ATOM 1271 C C . LEU A 1 171 ? 3.754 6.926 12.592 1.00 85.88 171 LEU A C 1
ATOM 1273 O O . LEU A 1 171 ? 3.849 5.824 13.127 1.00 85.88 171 LEU A O 1
ATOM 1277 N N . GLU A 1 172 ? 4.768 7.476 11.925 1.00 85.75 172 GLU A N 1
ATOM 1278 C CA . GLU A 1 172 ? 6.062 6.812 11.791 1.00 85.75 172 GLU A CA 1
ATOM 1279 C C . GLU A 1 172 ? 6.808 6.707 13.119 1.00 85.75 172 GLU A C 1
ATOM 1281 O O . GLU A 1 172 ? 7.429 5.672 13.377 1.00 85.75 172 GLU A O 1
ATOM 1286 N N . GLU A 1 173 ? 6.702 7.726 13.970 1.00 86.69 173 GLU A N 1
ATOM 1287 C CA . GLU A 1 173 ? 7.226 7.687 15.335 1.00 86.69 173 GLU A CA 1
ATOM 1288 C C . GLU A 1 173 ? 6.547 6.581 16.156 1.00 86.69 173 GLU A C 1
ATOM 1290 O O . GLU A 1 173 ? 7.229 5.759 16.768 1.00 86.69 173 GLU A O 1
ATOM 1295 N N . LEU A 1 174 ? 5.213 6.491 16.090 1.00 86.31 174 LEU A N 1
ATOM 1296 C CA . LEU A 1 174 ? 4.434 5.479 16.814 1.00 86.31 174 LEU A CA 1
ATOM 1297 C C . LEU A 1 174 ? 4.696 4.048 16.318 1.00 86.31 174 LEU A C 1
ATOM 1299 O O . LEU A 1 174 ? 4.763 3.110 17.111 1.00 86.31 174 LEU A O 1
ATOM 1303 N N . LEU A 1 175 ? 4.832 3.862 15.004 1.00 86.81 175 LEU A N 1
ATOM 1304 C CA . LEU A 1 175 ? 5.136 2.563 14.397 1.00 86.81 175 LEU A CA 1
ATOM 1305 C C . LEU A 1 175 ? 6.575 2.112 14.684 1.00 86.81 175 LEU A C 1
ATOM 1307 O O . LEU A 1 175 ? 6.855 0.912 14.765 1.00 86.81 175 LEU A O 1
ATOM 1311 N N . GLY A 1 176 ? 7.492 3.071 14.806 1.00 85.31 176 GLY A N 1
ATOM 1312 C CA . GLY A 1 176 ? 8.916 2.834 14.966 1.00 85.31 176 GLY A CA 1
ATOM 1313 C C . GLY A 1 176 ? 9.612 2.342 13.684 1.00 85.31 176 GLY A C 1
ATOM 1314 O O . GLY A 1 176 ? 8.982 1.859 12.735 1.00 85.31 176 GLY A O 1
ATOM 1315 N N . PRO A 1 177 ? 10.956 2.410 13.643 1.00 79.94 177 PRO A N 1
ATOM 1316 C CA . PRO A 1 177 ? 11.746 2.170 12.430 1.00 79.94 177 PRO A CA 1
ATOM 1317 C C . PRO A 1 177 ? 11.665 0.730 11.907 1.00 79.94 177 PRO A C 1
ATOM 1319 O O . PRO A 1 177 ? 11.886 0.491 10.722 1.00 79.94 177 PRO A O 1
ATOM 1322 N N . ARG A 1 178 ? 11.332 -0.236 12.776 1.00 76.88 178 ARG A N 1
ATOM 1323 C CA . ARG A 1 178 ? 11.221 -1.656 12.408 1.00 76.88 178 ARG A C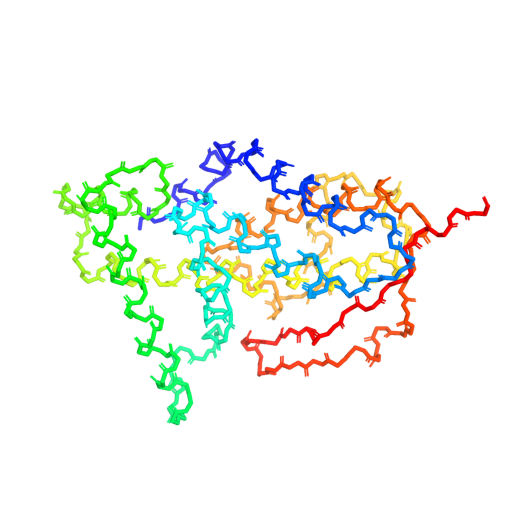A 1
ATOM 1324 C C . ARG A 1 178 ? 10.029 -1.946 11.495 1.00 76.88 178 ARG A C 1
ATOM 1326 O O . ARG A 1 178 ? 10.131 -2.845 10.676 1.00 76.88 178 ARG A O 1
ATOM 1333 N N . LEU A 1 179 ? 8.923 -1.214 11.643 1.00 78.00 179 LEU A N 1
ATOM 1334 C CA . LEU A 1 179 ? 7.700 -1.427 10.856 1.00 78.00 179 LEU A CA 1
ATOM 1335 C C . LEU A 1 179 ? 7.600 -0.477 9.660 1.00 78.00 179 LEU A C 1
ATOM 1337 O O . LEU A 1 179 ? 6.987 -0.804 8.648 1.00 78.00 179 LEU A O 1
ATOM 1341 N N . THR A 1 180 ? 8.188 0.713 9.776 1.00 73.25 180 THR A N 1
ATOM 1342 C CA . THR A 1 180 ? 8.124 1.741 8.730 1.00 73.25 180 THR A CA 1
ATOM 1343 C C . THR A 1 180 ? 9.201 1.576 7.671 1.00 73.25 180 THR A C 1
ATOM 1345 O O . THR A 1 180 ? 8.983 2.014 6.539 1.00 73.25 180 THR A O 1
ATOM 1348 N N . ALA A 1 181 ? 10.339 0.971 8.037 1.00 77.69 181 ALA A N 1
ATOM 1349 C CA . ALA A 1 181 ? 11.524 0.829 7.199 1.00 77.69 181 ALA A CA 1
ATOM 1350 C C . ALA A 1 181 ? 11.819 2.121 6.412 1.00 77.69 181 ALA A C 1
ATOM 1352 O O . ALA A 1 181 ? 11.711 2.149 5.187 1.00 77.69 181 ALA A O 1
ATOM 1353 N N . PRO A 1 182 ? 12.138 3.230 7.103 1.00 68.00 182 PRO A N 1
ATOM 1354 C CA . PRO A 1 182 ? 12.138 4.565 6.506 1.00 68.00 182 PRO A CA 1
ATOM 1355 C C . PRO A 1 182 ? 13.189 4.748 5.401 1.00 68.00 182 PRO A C 1
ATOM 1357 O O . PRO A 1 182 ? 13.057 5.674 4.603 1.00 68.00 182 PRO A O 1
ATOM 1360 N N . SER A 1 183 ? 14.204 3.877 5.354 1.00 71.38 183 SER A N 1
ATOM 1361 C CA . SER A 1 183 ? 15.239 3.811 4.318 1.00 71.38 183 SER A CA 1
ATOM 1362 C C . SER A 1 183 ? 14.859 2.952 3.106 1.00 71.38 183 SER A C 1
ATOM 1364 O O . SER A 1 183 ? 15.602 2.939 2.126 1.00 71.38 183 SER A O 1
ATOM 1366 N N . ALA A 1 184 ? 13.737 2.225 3.150 1.00 75.44 184 ALA A N 1
ATOM 1367 C CA . ALA A 1 184 ? 13.270 1.452 2.008 1.00 75.44 184 ALA A CA 1
ATOM 1368 C C . ALA A 1 184 ? 12.914 2.395 0.854 1.00 75.44 184 ALA A C 1
ATOM 1370 O O . ALA A 1 184 ? 12.271 3.427 1.052 1.00 75.44 184 ALA A O 1
ATOM 1371 N N . VAL A 1 185 ? 13.276 2.009 -0.370 1.00 76.69 185 VAL A N 1
ATOM 1372 C CA . VAL A 1 185 ? 13.069 2.836 -1.571 1.00 76.69 185 VAL A CA 1
ATOM 1373 C C . VAL A 1 185 ? 11.585 3.188 -1.777 1.00 76.69 185 VAL A C 1
ATOM 1375 O O . VAL A 1 185 ? 11.269 4.277 -2.243 1.00 76.69 185 VAL A O 1
ATOM 1378 N N . GLY A 1 186 ? 10.667 2.307 -1.361 1.00 77.88 186 GLY A N 1
ATOM 1379 C CA . GLY A 1 186 ? 9.218 2.529 -1.427 1.00 77.88 186 GLY A CA 1
ATOM 1380 C C . GLY A 1 186 ? 8.619 3.374 -0.292 1.00 77.88 186 GLY A C 1
ATOM 1381 O O . GLY A 1 186 ? 7.433 3.698 -0.349 1.00 77.88 186 GLY A O 1
ATOM 1382 N N . ALA A 1 187 ? 9.392 3.753 0.733 1.00 81.94 187 ALA A N 1
ATOM 1383 C CA . ALA A 1 187 ? 8.868 4.472 1.898 1.00 81.94 187 ALA A CA 1
ATOM 1384 C C . ALA A 1 187 ? 8.200 5.821 1.550 1.00 81.94 187 ALA A C 1
ATOM 1386 O O . ALA A 1 187 ? 7.143 6.105 2.115 1.00 81.94 187 ALA A O 1
ATOM 1387 N N . PRO A 1 188 ? 8.720 6.647 0.618 1.00 85.88 188 PRO A N 1
ATOM 1388 C CA . PRO A 1 188 ? 8.042 7.880 0.213 1.00 85.88 188 PRO A CA 1
ATOM 1389 C C . PRO A 1 188 ? 6.646 7.645 -0.388 1.00 85.88 188 PRO A C 1
ATOM 1391 O O . PRO A 1 188 ? 5.704 8.353 -0.033 1.00 85.88 188 PRO A O 1
ATOM 1394 N N . LEU A 1 189 ? 6.477 6.612 -1.223 1.00 87.19 189 LEU A N 1
ATOM 1395 C CA . LEU A 1 189 ? 5.161 6.239 -1.753 1.00 87.19 189 LEU A CA 1
ATOM 1396 C C . LEU A 1 189 ? 4.231 5.777 -0.626 1.00 87.19 189 LEU A C 1
ATOM 1398 O O . LEU A 1 189 ? 3.098 6.244 -0.538 1.00 87.19 189 LEU A O 1
ATOM 1402 N N . ALA A 1 190 ? 4.727 4.930 0.280 1.00 88.12 190 ALA A N 1
ATOM 1403 C CA . ALA A 1 190 ? 3.956 4.458 1.429 1.00 88.12 190 ALA A CA 1
ATOM 1404 C C . ALA A 1 190 ? 3.447 5.621 2.303 1.00 88.12 190 ALA A C 1
ATOM 1406 O O . ALA A 1 190 ? 2.298 5.612 2.747 1.00 88.12 190 ALA A O 1
ATOM 1407 N N . ARG A 1 191 ? 4.277 6.655 2.509 1.00 89.06 191 ARG A N 1
ATOM 1408 C CA . ARG A 1 191 ? 3.892 7.897 3.199 1.00 89.06 191 ARG A CA 1
ATOM 1409 C C . ARG A 1 191 ? 2.802 8.655 2.445 1.00 89.06 191 ARG A C 1
ATOM 1411 O O . ARG A 1 191 ? 1.810 9.031 3.060 1.00 89.06 191 ARG A O 1
ATOM 1418 N N . ARG A 1 192 ? 2.947 8.852 1.128 1.00 90.88 192 ARG A N 1
ATOM 1419 C CA . ARG A 1 192 ? 1.955 9.572 0.304 1.00 90.88 192 ARG A CA 1
ATOM 1420 C C . ARG A 1 192 ? 0.599 8.867 0.276 1.00 90.88 192 ARG A C 1
ATOM 1422 O O . ARG A 1 192 ? -0.431 9.540 0.328 1.00 90.88 192 ARG A O 1
ATOM 1429 N N . VAL A 1 193 ? 0.594 7.535 0.212 1.00 93.31 193 VAL A N 1
ATOM 1430 C CA . VAL A 1 193 ? -0.637 6.735 0.282 1.00 93.31 193 VAL A CA 1
ATOM 1431 C C . VAL A 1 193 ? -1.278 6.875 1.661 1.00 93.31 193 VAL A C 1
ATOM 1433 O O . VAL A 1 193 ? -2.464 7.177 1.741 1.00 93.31 193 VAL A O 1
ATOM 1436 N N . ALA A 1 194 ? -0.508 6.738 2.746 1.00 92.62 194 ALA A N 1
ATOM 1437 C CA . ALA A 1 194 ? -1.025 6.907 4.106 1.00 92.62 194 ALA A CA 1
ATOM 1438 C C . ALA A 1 194 ? -1.583 8.321 4.359 1.00 92.62 194 ALA A C 1
ATOM 1440 O O . ALA A 1 194 ? -2.646 8.451 4.966 1.00 92.62 194 ALA A O 1
ATOM 1441 N N . ALA A 1 195 ? -0.913 9.359 3.846 1.00 91.19 195 ALA A N 1
ATOM 1442 C CA . ALA A 1 195 ? -1.338 10.755 3.961 1.00 91.19 195 ALA A CA 1
ATOM 1443 C C . ALA A 1 195 ? -2.697 11.030 3.298 1.00 91.19 195 ALA A C 1
ATOM 1445 O O . ALA A 1 195 ? -3.454 11.857 3.795 1.00 91.19 195 ALA A O 1
ATOM 1446 N N . ALA A 1 196 ? -3.023 10.336 2.204 1.00 92.94 196 ALA A N 1
ATOM 1447 C CA . ALA A 1 196 ? -4.340 10.440 1.574 1.00 92.94 196 ALA A CA 1
ATOM 1448 C C . ALA A 1 196 ? -5.375 9.517 2.224 1.00 92.94 196 ALA A C 1
ATOM 1450 O O . ALA A 1 196 ? -6.506 9.922 2.484 1.00 92.94 196 ALA A O 1
ATOM 1451 N N . ALA A 1 197 ? -4.993 8.270 2.494 1.00 95.38 197 ALA A N 1
ATOM 1452 C CA . ALA A 1 197 ? -5.920 7.231 2.912 1.00 95.38 197 ALA A CA 1
ATOM 1453 C C . ALA A 1 197 ? -6.412 7.401 4.350 1.00 95.38 197 ALA A C 1
ATOM 1455 O O . ALA A 1 197 ? -7.599 7.214 4.602 1.00 95.38 197 ALA A O 1
ATOM 1456 N N . LEU A 1 198 ? -5.529 7.742 5.296 1.00 93.50 198 LEU A N 1
ATOM 1457 C CA . LEU A 1 198 ? -5.901 7.792 6.711 1.00 93.50 198 LEU A CA 1
ATOM 1458 C C . LEU A 1 198 ? -6.906 8.917 7.001 1.00 93.50 198 LEU A C 1
ATOM 1460 O O . LEU A 1 198 ? -7.965 8.602 7.545 1.00 93.50 198 LEU A O 1
ATOM 1464 N N . PRO A 1 199 ? -6.677 10.188 6.606 1.00 91.12 199 PRO A N 1
ATOM 1465 C CA . PRO A 1 199 ? -7.677 11.234 6.815 1.00 91.12 199 PRO A CA 1
ATOM 1466 C C . PRO A 1 199 ? -9.010 10.912 6.132 1.00 91.12 199 PRO A C 1
ATOM 1468 O O . PRO A 1 199 ? -10.063 11.109 6.732 1.00 91.12 199 PRO A O 1
ATOM 1471 N N . ALA A 1 200 ? -8.977 10.361 4.913 1.00 93.31 200 ALA A N 1
ATOM 1472 C CA . ALA A 1 200 ? -10.185 9.983 4.185 1.00 93.31 200 ALA A CA 1
ATOM 1473 C C . ALA A 1 200 ? -10.961 8.849 4.881 1.00 93.31 200 ALA A C 1
ATOM 1475 O O . ALA A 1 200 ? -12.186 8.915 4.976 1.00 93.31 200 ALA A O 1
ATOM 1476 N N . LEU A 1 201 ? -10.263 7.845 5.422 1.00 94.69 201 LEU A N 1
ATOM 1477 C CA . LEU A 1 201 ? -10.861 6.755 6.195 1.00 94.69 201 LEU A CA 1
ATOM 1478 C C . LEU A 1 201 ? -11.577 7.283 7.446 1.00 94.69 201 LEU A C 1
ATOM 1480 O O . LEU A 1 201 ? -12.739 6.950 7.671 1.00 94.69 201 LEU A O 1
ATOM 1484 N N . PHE A 1 202 ? -10.916 8.144 8.226 1.00 92.00 202 PHE A N 1
ATOM 1485 C CA . PHE A 1 202 ? -11.506 8.735 9.433 1.00 92.00 202 PHE A CA 1
ATOM 1486 C C . PHE A 1 202 ? -12.633 9.727 9.126 1.00 92.00 202 PHE A C 1
ATOM 1488 O O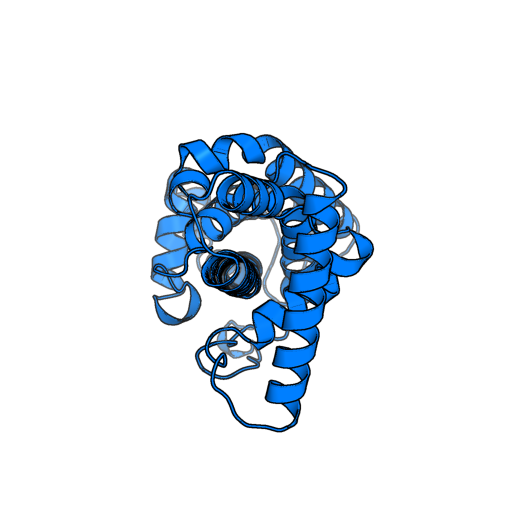 . PHE A 1 202 ? -13.608 9.782 9.868 1.00 92.00 202 PHE A O 1
ATOM 1495 N N . ALA A 1 203 ? -12.550 10.469 8.019 1.00 91.25 203 ALA A N 1
ATOM 1496 C CA . ALA A 1 203 ? -13.638 11.334 7.571 1.00 91.25 203 ALA A CA 1
ATOM 1497 C C . ALA A 1 203 ? -14.872 10.529 7.126 1.00 91.25 203 ALA A C 1
ATOM 1499 O O . ALA A 1 203 ? -16.004 10.951 7.355 1.00 91.25 203 ALA A O 1
ATOM 1500 N N . ARG A 1 204 ? -14.665 9.364 6.496 1.00 93.69 204 ARG A N 1
ATOM 1501 C CA . ARG A 1 204 ? -15.747 8.499 6.003 1.00 93.69 204 ARG A CA 1
ATOM 1502 C C . ARG A 1 204 ? -16.453 7.718 7.114 1.00 93.69 204 ARG A C 1
ATOM 1504 O O . ARG A 1 204 ? -17.648 7.443 6.967 1.00 93.69 204 ARG A O 1
ATOM 1511 N N . PHE A 1 205 ? -15.723 7.361 8.172 1.00 93.94 205 PHE A N 1
ATOM 1512 C CA . PHE A 1 205 ? -16.198 6.580 9.320 1.00 93.94 205 PHE A CA 1
ATOM 1513 C C . PHE A 1 205 ? -15.785 7.244 10.653 1.00 93.94 205 PHE A C 1
ATOM 1515 O O . PHE A 1 205 ? -14.919 6.720 11.362 1.00 93.94 205 PHE A O 1
ATOM 1522 N N . PRO A 1 206 ? -16.363 8.407 11.003 1.00 90.75 206 PRO A N 1
ATOM 1523 C CA . PRO A 1 206 ? -15.960 9.184 12.179 1.00 90.75 206 PRO A CA 1
ATOM 1524 C C . PRO A 1 206 ? -16.131 8.460 13.525 1.00 90.75 206 PRO A C 1
ATOM 1526 O O . PRO A 1 206 ? -15.388 8.748 14.463 1.00 90.75 206 PRO A O 1
ATOM 1529 N N . GLY A 1 207 ? -17.072 7.524 13.649 1.00 90.56 207 GLY A N 1
ATOM 1530 C CA . GLY A 1 207 ? -17.278 6.707 14.848 1.00 90.56 207 GLY A CA 1
ATOM 1531 C C . GLY A 1 207 ? -16.650 5.315 14.779 1.00 90.56 207 GLY A C 1
ATOM 1532 O O . GLY A 1 207 ? -16.987 4.467 15.610 1.00 90.56 207 GLY A O 1
ATOM 1533 N N . MET A 1 208 ? -15.731 5.072 13.834 1.00 94.12 208 MET A N 1
ATOM 1534 C CA . MET A 1 208 ? -14.979 3.817 13.733 1.00 94.12 208 MET A CA 1
ATOM 1535 C C . MET A 1 208 ? -14.269 3.476 15.052 1.00 94.12 208 MET A C 1
ATOM 1537 O O . MET A 1 208 ? -13.698 4.345 15.711 1.00 94.12 208 MET A O 1
ATOM 1541 N N . ARG A 1 209 ? -14.279 2.195 15.446 1.00 93.44 209 ARG A N 1
ATOM 1542 C CA . ARG A 1 209 ? -13.645 1.714 16.690 1.00 93.44 209 ARG A CA 1
ATOM 1543 C C . ARG A 1 209 ? -12.888 0.417 16.473 1.00 93.44 209 ARG A C 1
ATOM 1545 O O . ARG A 1 209 ? -13.359 -0.461 15.756 1.00 93.44 209 ARG A O 1
ATOM 1552 N N . LEU A 1 210 ? -11.748 0.272 17.148 1.00 95.50 210 LEU A N 1
ATOM 1553 C CA . LEU A 1 210 ? -10.998 -0.983 17.176 1.00 95.50 210 LEU A CA 1
ATOM 1554 C C . LEU A 1 210 ? -11.779 -2.047 17.963 1.00 95.50 210 LEU A C 1
ATOM 1556 O O . LEU A 1 210 ? -12.295 -1.767 19.045 1.00 95.50 210 LEU A O 1
ATOM 1560 N N . VAL A 1 211 ? -11.851 -3.266 17.430 1.00 95.12 211 VAL A N 1
ATOM 1561 C CA . VAL A 1 211 ? -12.384 -4.432 18.147 1.00 95.12 211 VAL A CA 1
ATOM 1562 C C . VAL A 1 211 ? -11.243 -5.095 18.919 1.00 95.12 211 VAL A C 1
ATOM 1564 O O . VAL A 1 211 ? -10.335 -5.650 18.303 1.00 95.12 211 VAL A O 1
ATOM 1567 N N . GLY A 1 212 ? -11.315 -5.073 20.254 1.00 92.31 212 GLY A N 1
ATOM 1568 C CA . GLY A 1 212 ? -10.234 -5.556 21.128 1.00 92.31 212 GLY A CA 1
ATOM 1569 C C . GLY A 1 212 ? -9.075 -4.563 21.235 1.00 92.31 212 GLY A C 1
ATOM 1570 O O . GLY A 1 212 ? -9.130 -3.477 20.659 1.00 92.31 212 GLY A O 1
ATOM 1571 N N . GLU A 1 213 ? -8.035 -4.908 21.989 1.00 91.69 213 GLU A N 1
ATOM 1572 C CA . GLU A 1 213 ? -6.868 -4.062 22.265 1.00 91.69 213 GLU A CA 1
ATOM 1573 C C . GLU A 1 213 ? -5.751 -4.224 21.219 1.00 91.69 213 GLU A C 1
ATOM 1575 O O . GLU A 1 213 ? -5.692 -5.208 20.483 1.00 91.69 213 GLU A O 1
ATOM 1580 N N . LEU A 1 214 ? -4.811 -3.269 21.155 1.00 90.12 214 LEU A N 1
ATOM 1581 C CA . LEU A 1 214 ? -3.637 -3.387 20.266 1.00 90.12 214 LEU A CA 1
ATOM 1582 C C . LEU A 1 214 ? -2.806 -4.643 20.568 1.00 90.12 214 LEU A C 1
ATOM 1584 O O . LEU A 1 214 ? -2.204 -5.220 19.664 1.00 90.12 214 LEU A O 1
ATOM 1588 N N . THR A 1 215 ? -2.792 -5.072 21.831 1.00 90.56 215 THR A N 1
ATOM 1589 C CA . THR A 1 215 ? -2.121 -6.292 22.295 1.00 90.56 215 THR A CA 1
ATOM 1590 C C . THR A 1 215 ? -2.753 -7.571 21.754 1.00 90.56 215 THR A C 1
ATOM 1592 O O . THR A 1 215 ? -2.071 -8.590 21.695 1.00 90.56 215 THR A O 1
ATOM 1595 N N . ASP A 1 216 ? -4.015 -7.515 21.321 1.00 90.12 216 ASP A N 1
ATOM 1596 C CA . ASP A 1 216 ? -4.754 -8.670 20.800 1.00 90.12 216 ASP A CA 1
ATOM 1597 C C . ASP A 1 216 ? -4.489 -8.894 19.303 1.00 90.12 216 ASP A C 1
ATOM 1599 O O . ASP A 1 216 ? -4.886 -9.914 18.730 1.00 90.12 216 ASP A O 1
ATOM 1603 N N . ILE A 1 217 ? -3.814 -7.946 18.643 1.00 92.06 217 ILE A N 1
ATOM 1604 C CA . ILE A 1 217 ? -3.483 -8.048 17.226 1.00 92.06 217 ILE A CA 1
ATOM 1605 C C . ILE A 1 217 ? -2.462 -9.165 17.034 1.00 92.06 217 ILE A C 1
ATOM 1607 O O . ILE A 1 217 ? -1.312 -9.091 17.471 1.00 92.06 217 ILE A O 1
ATOM 1611 N N . VAL A 1 218 ? -2.886 -10.197 16.310 1.00 89.31 218 VAL A N 1
ATOM 1612 C CA . VAL A 1 218 ? -2.014 -11.292 15.897 1.00 89.31 218 VAL A CA 1
ATOM 1613 C C . VAL A 1 218 ? -1.108 -10.808 14.772 1.00 89.31 218 VAL A C 1
ATOM 1615 O O . VAL A 1 218 ? -1.572 -10.288 13.757 1.00 89.31 218 VAL A O 1
ATOM 1618 N N . TRP A 1 219 ? 0.192 -11.027 14.935 1.00 88.44 219 TRP A N 1
ATOM 1619 C CA . TRP A 1 219 ? 1.209 -10.696 13.943 1.00 88.44 219 TRP A CA 1
ATOM 1620 C C . TRP A 1 219 ? 1.648 -11.952 13.197 1.00 88.44 219 TRP A C 1
ATOM 1622 O O . TRP A 1 219 ? 1.795 -13.020 13.792 1.00 88.44 219 TRP A O 1
ATOM 1632 N N . ARG A 1 220 ? 1.898 -11.821 11.896 1.00 82.12 220 ARG A N 1
ATOM 1633 C CA . ARG A 1 220 ? 2.578 -12.836 11.084 1.00 82.12 220 ARG A CA 1
ATOM 1634 C C . ARG A 1 220 ? 3.899 -12.265 10.587 1.00 82.12 220 ARG A C 1
ATOM 1636 O O . ARG A 1 220 ? 3.986 -11.063 10.361 1.00 82.12 220 ARG A O 1
ATOM 1643 N N . GLY A 1 221 ? 4.874 -13.147 10.385 1.00 68.94 221 GLY A N 1
ATOM 1644 C CA . GLY A 1 221 ? 6.173 -12.807 9.815 1.00 68.94 221 GLY A CA 1
ATOM 1645 C C . GLY A 1 221 ? 7.265 -12.601 10.865 1.00 68.94 221 GLY A C 1
ATOM 1646 O O . GLY A 1 221 ? 6.988 -12.395 12.048 1.00 68.94 221 GLY A O 1
ATOM 1647 N N . ALA A 1 222 ? 8.519 -12.692 10.430 1.00 63.34 222 ALA A N 1
ATOM 1648 C CA . ALA A 1 222 ? 9.677 -12.218 11.183 1.00 63.34 222 ALA A CA 1
ATOM 1649 C C . ALA A 1 222 ? 9.828 -10.696 11.023 1.00 63.34 222 ALA A C 1
ATOM 1651 O O . ALA A 1 222 ? 9.044 -10.061 10.338 1.00 63.34 222 ALA A O 1
ATOM 1652 N N . ILE A 1 223 ? 10.848 -10.096 11.645 1.00 56.69 223 ILE A N 1
ATOM 1653 C CA . ILE A 1 223 ? 11.047 -8.631 11.721 1.00 56.69 223 ILE A CA 1
ATOM 1654 C C . ILE A 1 223 ? 10.932 -7.913 10.356 1.00 56.69 223 ILE A C 1
ATOM 1656 O O . ILE A 1 223 ? 10.488 -6.772 10.343 1.00 56.69 223 ILE A O 1
ATOM 1660 N N . GLY A 1 224 ? 11.273 -8.580 9.247 1.00 55.44 224 GLY A N 1
ATOM 1661 C CA . GLY A 1 224 ? 11.049 -8.109 7.878 1.00 55.44 224 GLY A CA 1
ATOM 1662 C C . GLY A 1 224 ? 9.573 -8.062 7.481 1.00 55.44 224 GLY A C 1
ATOM 1663 O O . GLY A 1 224 ? 8.978 -6.996 7.412 1.00 55.44 224 GLY A O 1
ATOM 1664 N N . ASP A 1 225 ? 8.941 -9.209 7.262 1.00 61.69 225 ASP A N 1
ATOM 1665 C CA . ASP A 1 225 ? 7.554 -9.332 6.788 1.00 61.69 225 ASP A CA 1
ATOM 1666 C C . ASP A 1 225 ? 6.501 -9.175 7.904 1.00 61.69 225 ASP A C 1
ATOM 1668 O O . ASP A 1 225 ? 5.347 -9.592 7.748 1.00 61.69 225 ASP A O 1
ATOM 1672 N N . ARG A 1 226 ? 6.887 -8.589 9.050 1.00 73.88 226 ARG A N 1
ATOM 1673 C CA . ARG A 1 226 ? 6.040 -8.470 10.239 1.00 73.88 226 ARG A CA 1
ATOM 1674 C C . ARG A 1 226 ? 4.864 -7.546 9.965 1.00 73.88 226 ARG A C 1
ATOM 1676 O O . ARG A 1 226 ? 4.990 -6.327 10.021 1.00 73.88 226 ARG A O 1
ATOM 1683 N N . ARG A 1 227 ? 3.683 -8.132 9.791 1.00 81.56 227 ARG A N 1
ATOM 1684 C CA . ARG A 1 227 ? 2.426 -7.398 9.608 1.00 81.56 227 ARG A CA 1
ATOM 1685 C C . ARG A 1 227 ? 1.301 -7.969 10.472 1.00 81.56 227 ARG A C 1
ATOM 1687 O O . ARG A 1 227 ? 1.329 -9.163 10.791 1.00 81.56 227 ARG A O 1
ATOM 1694 N N . PRO A 1 228 ? 0.300 -7.152 10.844 1.00 88.62 228 PRO A N 1
ATOM 1695 C CA . PRO A 1 228 ? -0.942 -7.667 11.405 1.00 88.62 228 PRO A CA 1
ATOM 1696 C C . PRO A 1 228 ? -1.569 -8.703 10.471 1.00 88.62 228 PRO A C 1
ATOM 1698 O O . PRO A 1 228 ? -1.607 -8.503 9.258 1.00 88.62 228 PRO A O 1
ATOM 1701 N N . VAL A 1 229 ? -2.081 -9.795 11.031 1.00 89.44 229 VAL A N 1
ATOM 1702 C CA . VAL A 1 229 ? -2.914 -10.752 10.288 1.00 89.44 229 VAL A CA 1
ATOM 1703 C C . VAL A 1 229 ? -4.258 -10.118 9.946 1.00 89.44 229 VAL A C 1
ATOM 1705 O O . VAL A 1 229 ? -4.742 -10.297 8.837 1.00 89.44 229 VAL A O 1
ATOM 1708 N N . ALA A 1 230 ? -4.827 -9.381 10.898 1.00 93.75 230 ALA A N 1
ATOM 1709 C CA . ALA A 1 230 ? -6.076 -8.650 10.762 1.00 93.75 230 ALA A CA 1
ATOM 1710 C C . ALA A 1 230 ? -6.071 -7.440 11.707 1.00 93.75 230 ALA A C 1
ATOM 1712 O O . ALA A 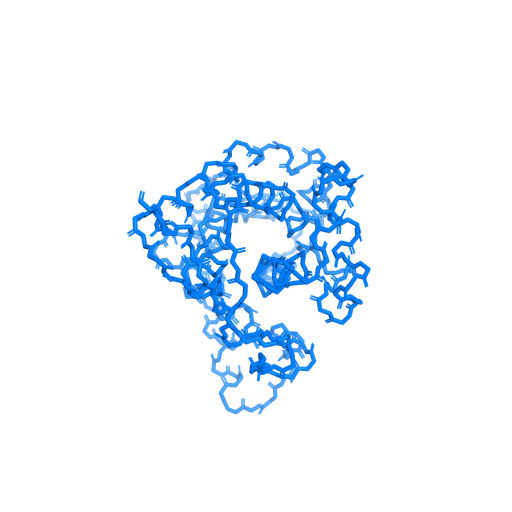1 230 ? -5.483 -7.497 12.790 1.00 93.75 230 ALA A O 1
ATOM 1713 N N . VAL A 1 231 ? -6.765 -6.374 11.322 1.00 96.69 231 VAL A N 1
ATOM 1714 C CA . VAL A 1 231 ? -7.086 -5.224 12.174 1.00 96.69 231 VAL A CA 1
ATOM 1715 C C . VAL A 1 231 ? -8.591 -5.015 12.114 1.00 96.69 231 VAL A C 1
ATOM 1717 O O . VAL A 1 231 ? -9.117 -4.391 11.197 1.00 96.69 231 VAL A O 1
ATOM 1720 N N . ARG A 1 232 ? -9.300 -5.583 13.087 1.00 97.25 232 ARG A N 1
ATOM 1721 C CA . ARG A 1 232 ? -10.763 -5.604 13.088 1.00 97.25 232 ARG A CA 1
ATOM 1722 C C . ARG A 1 232 ? -11.325 -4.314 13.662 1.00 97.25 232 ARG A C 1
ATOM 1724 O O . ARG A 1 232 ? -10.953 -3.913 14.764 1.00 97.25 232 ARG A O 1
ATOM 1731 N N . VAL A 1 233 ? -12.263 -3.714 12.944 1.00 96.44 233 VAL A N 1
ATOM 1732 C CA . VAL A 1 233 ? -12.957 -2.496 13.361 1.00 96.44 233 VAL A CA 1
ATOM 1733 C C . VAL A 1 233 ? -14.467 -2.644 13.238 1.00 96.44 233 VAL A C 1
ATOM 1735 O O . VAL A 1 233 ? -14.972 -3.387 12.393 1.00 96.44 233 VAL A O 1
ATOM 1738 N N . LEU A 1 234 ? -15.182 -1.913 14.089 1.00 95.88 234 LEU A N 1
ATOM 1739 C CA . LEU A 1 234 ? -16.578 -1.559 13.861 1.00 95.88 234 LEU A CA 1
ATOM 1740 C C . LEU A 1 234 ? -16.588 -0.276 13.029 1.00 95.88 234 LEU A C 1
ATOM 1742 O O . LEU A 1 234 ? -15.934 0.697 13.405 1.00 95.88 234 LEU A O 1
ATOM 1746 N N . LEU A 1 235 ? -17.294 -0.302 11.905 1.00 92.50 235 LEU A N 1
ATOM 1747 C CA . LEU A 1 235 ? -17.560 0.855 11.055 1.00 92.50 235 LEU A CA 1
ATOM 1748 C C . LEU A 1 235 ? -18.901 1.455 11.486 1.00 92.50 235 LEU A C 1
ATOM 1750 O O . LEU A 1 235 ? -19.764 0.710 11.947 1.00 92.50 235 LEU A O 1
ATOM 1754 N N . ASP A 1 236 ? -19.057 2.778 11.384 1.00 78.62 236 ASP A N 1
ATOM 1755 C CA . ASP A 1 236 ? -20.250 3.494 11.860 1.00 78.62 236 ASP A CA 1
ATOM 1756 C C . ASP A 1 236 ? -21.552 2.779 11.485 1.00 78.62 236 ASP A C 1
ATOM 1758 O O . ASP A 1 236 ? -21.975 2.766 10.326 1.00 78.62 236 ASP A O 1
ATOM 1762 N N . VAL A 1 237 ? -22.199 2.205 12.497 1.00 54.53 237 VAL A N 1
ATOM 1763 C CA . VAL A 1 237 ? -23.562 1.707 12.388 1.00 54.53 237 VAL A CA 1
ATOM 1764 C C . VAL A 1 237 ? -24.436 2.949 12.458 1.00 54.53 237 VAL A C 1
ATOM 1766 O O . VAL A 1 237 ? -24.471 3.622 13.489 1.00 54.53 237 VAL A O 1
ATOM 1769 N N . ARG A 1 238 ? -25.103 3.300 11.356 1.00 49.00 238 ARG A N 1
ATOM 1770 C CA . ARG A 1 238 ? -26.177 4.297 11.423 1.00 49.00 238 ARG A CA 1
ATOM 1771 C C . ARG A 1 238 ? -27.194 3.789 12.451 1.00 49.00 238 ARG A C 1
ATOM 1773 O O . ARG A 1 238 ? -27.733 2.702 12.261 1.00 49.00 238 ARG A O 1
ATOM 1780 N N . THR A 1 239 ? -27.401 4.541 13.531 1.00 39.81 239 THR A N 1
ATOM 1781 C CA . THR A 1 239 ? -28.629 4.459 14.339 1.00 39.81 239 THR A CA 1
ATOM 1782 C C . THR A 1 239 ? -29.835 4.813 13.492 1.00 39.81 239 THR A C 1
ATOM 1784 O O . THR A 1 239 ? -29.692 5.756 12.676 1.00 39.81 239 THR A O 1
#

Radius of gyration: 17.77 Å; chains: 1; bounding box: 51×43×48 Å

pLDDT: mean 86.77, std 9.81, range [39.81, 97.56]

Sequence (239 aa):
MTAPYFAPAGLDVWAEAIDRCVREGLEILGGRERADLMGDFALPLTATVGAHVFGLPPAHAPHMMELAGRLFGHEHARTPGMRAAQREFALLVEEALRTKAELPAEDVIGALVRARHGGAISGRELREQAGELLIGASGTTAIRLAYGAALLLRHPQTLGRVPAADLVPVLEELLGPRLTAPSAVGAPLARRVAAAALPALFARFP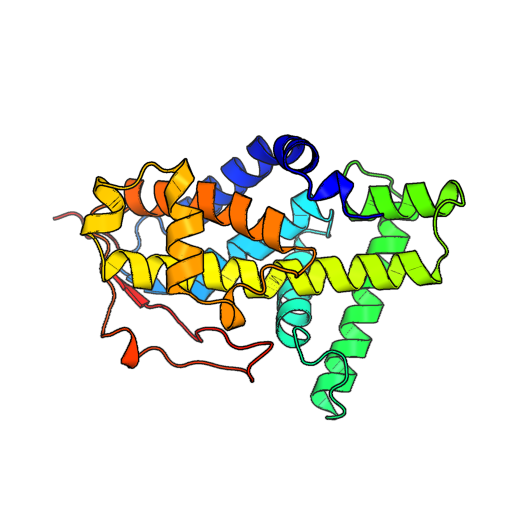GMRLVGELTDIVWRGAIGDRRPVAVRVLLDVRT